Protein 6MUQ (pdb70)

Radius of gyration: 18.44 Å; Cα contacts (8 Å, |Δi|>4): 529; chains: 1; bounding box: 54×41×38 Å

Secondary structure (DSSP, 8-state):
--S-PPPP--SSSB--EETTTTEES--SSTT--EE-GGGGG----TGGGT--SS-EEE---TT--------SS-TT-EEES---TTT----HHHHHHHHTSSTT-HHHHHH--HHHHHT----B-SSSSS-STT-EE-HHHHHHHHHHHTT-HHHHHHHT--B--EEBTTTEE---B-S-GGGG-TT--BS---EEEETTTEEEE--EEETTEEEE--EEEE-STTHHHHHHHHHHH---S--PPPPHHHHHHHH-

Sequence (256 aa):
EVKGKAPLELASGSAVVDLQQTNKVIYANNADEVVPIASITKLTAVVLDAKLPLDEIISVDIHQTKEKGVFSRVRVNSEISRKDLLLALSSENRAAASLAHHYPGGYNAFINANAKAKSLGTKTRRYVEPTGLSIINNVSTARDLTKLLIATKQYPLIGQLSTTTEKATFREPNYTLPFRNTNHLVYNDKWNIQLTKTGFTNQAGHCCLARTVIIGGNNRPVALVVLDAFGKYTHFADANRLRSWETGKAAPIPGAAKSYRQQ

Foldseek 3Di:
DVPFFDDADALFQWKKAFLVVRHDPDTDQQADKFQAALLLQLLLLLVVQVDDQQDKFFQDQVVPPLPPDDAPRDGRKIDGLLVSLVCLLLHQSNQRRSLQPGVVHNVVSLVSVVVLVVLPDSAHGDGRRSSDRNGIDGNVSVQSSVSVCVVPQSQQVSNLPAKDGFIPVPTDGDIGGHPDCVSVPPVWAGRGKHWRADQVQGIWIWWTQAPNGIMIIIGTSNPDNCSHVVRVVQVRVVNPSYGDDDDPVSVVVNVD

Organism: Yersinia enterocolitica subsp. palearctica serotype O:3 (strain DSM 13030 / CIP 106945 / Y11) (NCBI:txid930944)

Solvent-accessible surface area: 12200 Å² total

B-factor: mean 38.43, std 17.34, range [16.22, 107.97]

Structure (mmCIF, N/CA/C/O backbone):
data_6MUQ
#
_entry.id   6MUQ
#
_cell.length_a   55.201
_cell.length_b   37.858
_cell.length_c   59.577
_cell.angle_alpha   90.00
_cell.angle_beta   115.75
_cell.angle_gamma   90.00
#
_symmetry.space_group_name_H-M   'P 1 21 1'
#
loop_
_entity.id
_entity.type
_entity.pdbx_description
1 polymer Murein-DD-endopeptidase
2 non-polymer 'ACETATE ION'
3 non-polymer 'SULFATE ION'
4 water water
#
loop_
_atom_site.group_PDB
_atom_site.id
_atom_site.type_symbol
_atom_site.label_atom_id
_atom_site.label_alt_id
_atom_site.label_comp_id
_atom_site.label_asym_id
_atom_site.label_entity_id
_atom_site.label_seq_id
_atom_site.pdbx_PDB_ins_code
_atom_site.Cartn_x
_atom_site.Cartn_y
_atom_site.Cartn_z
_atom_site.occupancy
_atom_site.B_iso_or_equiv
_atom_site.auth_seq_id
_atom_site.auth_comp_id
_atom_site.auth_asym_id
_atom_site.auth_atom_id
_atom_site.pdbx_PDB_model_num
ATOM 1 N N . GLU A 1 5 ? 6.250 41.368 21.155 1.00 97.29 44 GLU A N 1
ATOM 2 C CA . GLU A 1 5 ? 7.216 40.217 21.214 1.00 93.36 44 GLU A CA 1
ATOM 3 C C . GLU A 1 5 ? 6.858 39.270 22.371 1.00 93.10 44 GLU A C 1
ATOM 4 O O . GLU A 1 5 ? 7.656 38.346 22.636 1.00 90.34 44 GLU A O 1
ATOM 10 N N . VAL A 1 6 ? 5.709 39.491 23.025 1.00 95.03 45 VAL A N 1
ATOM 11 C CA . VAL A 1 6 ? 5.259 38.638 24.168 1.00 94.70 45 VAL A CA 1
ATOM 12 C C . VAL A 1 6 ? 4.769 37.285 23.628 1.00 94.44 45 VAL A C 1
ATOM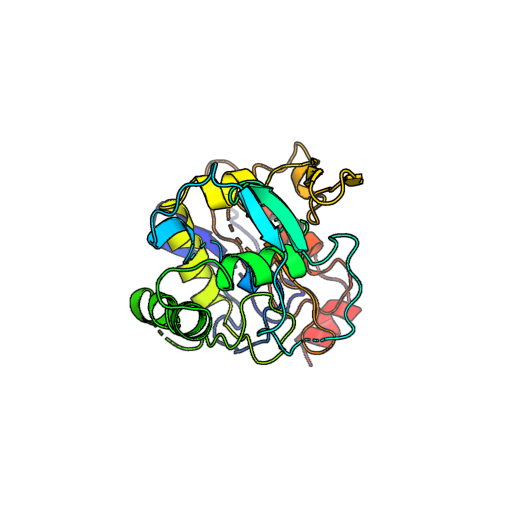 13 O O . VAL A 1 6 ? 4.837 36.295 24.384 1.00 92.95 45 VAL A O 1
ATOM 17 N N . LYS A 1 7 ? 4.300 37.253 22.372 1.00 95.79 46 LYS A N 1
ATOM 18 C CA . LYS A 1 7 ? 3.775 36.020 21.717 1.00 94.64 46 LYS A CA 1
ATOM 19 C C . LYS A 1 7 ? 4.618 34.807 22.130 1.00 92.35 46 LYS A C 1
ATOM 20 O O . LYS A 1 7 ? 4.047 33.868 22.726 1.00 93.48 46 LYS A O 1
ATOM 26 N N . GLY A 1 8 ? 5.920 34.839 21.824 1.00 89.16 47 GLY A N 1
ATOM 27 C CA . GLY A 1 8 ? 6.849 33.737 22.149 1.00 87.19 47 GLY A CA 1
ATOM 28 C C . GLY A 1 8 ? 7.141 32.871 20.932 1.00 85.39 47 GLY A C 1
ATOM 29 O O . GLY A 1 8 ? 6.520 33.101 19.877 1.00 87.22 47 GLY A O 1
ATOM 30 N N . LYS A 1 9 ? 8.059 31.913 21.074 1.00 83.95 48 LYS A N 1
ATOM 31 C CA . LYS A 1 9 ? 8.453 30.985 19.978 1.00 83.36 48 LYS A CA 1
ATOM 32 C C . LYS A 1 9 ? 7.487 29.794 19.922 1.00 83.60 48 LYS A C 1
ATOM 33 O O . LYS A 1 9 ? 7.204 29.205 20.985 1.00 83.01 48 LYS A O 1
ATOM 39 N N . ALA A 1 10 ? 7.015 29.455 18.717 1.00 83.78 49 ALA A N 1
ATOM 40 C CA . ALA A 1 10 ? 6.092 28.311 18.517 1.00 84.32 49 ALA A CA 1
ATOM 41 C C . ALA A 1 10 ? 6.872 27.012 18.695 1.00 81.38 49 ALA A C 1
ATOM 42 O O . ALA A 1 10 ? 8.100 27.025 18.653 1.00 78.40 49 ALA A O 1
ATOM 44 N N . PRO A 1 11 ? 6.207 25.856 18.926 1.00 80.54 50 PRO A N 1
ATOM 45 C CA . PRO A 1 11 ? 6.923 24.590 19.081 1.00 79.10 50 PRO A CA 1
ATOM 46 C C . PRO A 1 11 ? 7.888 24.331 17.910 1.00 76.32 50 PRO A C 1
ATOM 47 O O . PRO A 1 11 ? 7.508 24.526 16.766 1.00 75.20 50 PRO A O 1
ATOM 51 N N . LEU A 1 12 ? 9.121 23.940 18.230 1.00 74.05 51 LEU A N 1
ATOM 52 C CA . LEU A 1 12 ? 10.145 23.648 17.192 1.00 73.32 51 LEU A CA 1
ATOM 53 C C . LEU A 1 12 ? 10.189 22.140 16.932 1.00 73.44 51 LEU A C 1
ATOM 54 O O . LEU A 1 12 ? 10.227 21.379 17.915 1.00 73.60 51 LEU A O 1
ATOM 59 N N . GLU A 1 13 ? 10.173 21.736 15.660 1.00 75.20 52 GLU A N 1
ATOM 60 C CA . GLU A 1 13 ? 10.261 20.293 15.307 1.00 76.09 52 GLU A CA 1
ATOM 61 C C . GLU A 1 13 ? 11.208 20.120 14.117 1.00 72.53 52 GLU A C 1
ATOM 62 O O . GLU A 1 13 ? 10.930 20.672 13.037 1.00 73.03 52 GLU A O 1
ATOM 68 N N . LEU A 1 14 ? 12.298 19.387 14.344 1.00 69.81 53 LEU A N 1
ATOM 69 C CA . LEU A 1 14 ? 13.323 19.114 13.305 1.00 65.14 53 LEU A CA 1
ATOM 70 C C . LEU A 1 14 ? 13.010 17.768 12.642 1.00 64.47 53 LEU A C 1
ATOM 71 O O . LEU A 1 14 ? 12.185 17.003 13.191 1.00 66.75 53 LEU A O 1
ATOM 76 N N . ALA A 1 15 ? 13.626 17.520 11.487 1.00 58.95 54 ALA A N 1
ATOM 77 C CA . ALA A 1 15 ? 13.398 16.285 10.706 1.00 58.21 54 ALA A CA 1
ATOM 78 C C . ALA A 1 15 ? 14.443 15.227 11.075 1.00 54.26 54 ALA A C 1
ATOM 79 O O . ALA A 1 15 ? 14.193 14.040 10.805 1.00 55.43 54 ALA A O 1
ATOM 81 N N . SER A 1 16 ? 15.566 15.652 11.666 1.00 49.17 55 SER A N 1
ATOM 82 C CA . SER A 1 16 ? 16.668 14.729 12.051 1.00 46.21 55 SER A CA 1
ATOM 83 C C . SER A 1 16 ? 16.230 13.799 13.189 1.00 45.72 55 SER A C 1
ATOM 84 O O . SER A 1 16 ? 15.376 14.204 13.995 1.00 45.92 55 SER A O 1
ATOM 87 N N . GLY A 1 17 ? 16.790 12.585 13.226 1.00 45.60 56 GLY A N 1
ATOM 88 C CA . GLY A 1 17 ? 16.467 11.592 14.271 1.00 46.27 56 GLY A CA 1
ATOM 89 C C . GLY A 1 17 ? 16.810 12.095 15.668 1.00 44.55 56 GLY A C 1
ATOM 90 O O . GLY A 1 17 ? 15.990 11.901 16.573 1.00 44.65 56 GLY A O 1
ATOM 91 N N . SER A 1 18 ? 17.998 12.695 15.834 1.00 42.14 57 SER A N 1
ATOM 92 C CA . SER A 1 18 ? 18.463 13.257 17.135 1.00 40.77 57 SER A CA 1
ATOM 93 C C . SER A 1 18 ? 18.950 14.695 16.919 1.00 38.75 57 SER A C 1
ATOM 94 O O . SER A 1 18 ? 19.570 14.955 15.842 1.00 37.70 57 SER A O 1
ATOM 97 N N . ALA A 1 19 ? 18.783 15.556 17.926 1.00 37.39 58 ALA A N 1
ATOM 98 C CA . ALA A 1 19 ? 19.274 16.949 17.823 1.00 36.24 58 ALA A CA 1
ATOM 99 C C . ALA A 1 19 ? 19.420 17.579 19.206 1.00 35.81 58 ALA A C 1
ATOM 100 O O . ALA A 1 19 ? 18.716 17.214 20.151 1.00 36.68 58 ALA A O 1
ATOM 110 N N . VAL A 1 21 ? 20.580 21.688 20.807 1.00 36.11 60 VAL A N 1
ATOM 111 C CA . VAL A 1 21 ? 21.048 23.049 20.639 1.00 37.20 60 VAL A CA 1
ATOM 112 C C . VAL A 1 21 ? 21.280 23.625 22.043 1.00 38.49 60 VAL A C 1
ATOM 113 O O . VAL A 1 21 ? 20.364 23.524 22.888 1.00 39.71 60 VAL A O 1
ATOM 117 N N . VAL A 1 22 ? 22.457 24.213 22.265 1.00 39.06 61 VAL A N 1
ATOM 118 C CA . VAL A 1 22 ? 22.859 24.738 23.602 1.00 41.23 61 VAL A CA 1
ATOM 119 C C . VAL A 1 22 ? 23.404 26.168 23.499 1.00 42.60 61 VAL A C 1
ATOM 120 O O . VAL A 1 22 ? 24.122 26.476 22.521 1.00 41.54 61 VAL A O 1
ATOM 124 N N . ASP A 1 23 ? 23.061 26.998 24.490 1.00 45.90 62 ASP A N 1
ATOM 125 C CA . ASP A 1 23 ? 23.565 28.393 24.611 1.00 48.66 62 ASP A CA 1
ATOM 126 C C . ASP A 1 23 ? 24.976 28.280 25.200 1.00 50.09 62 ASP A C 1
ATOM 127 O O . ASP A 1 23 ? 25.089 27.787 26.337 1.00 52.78 62 ASP A O 1
ATOM 132 N N . LEU A 1 24 ? 25.998 28.730 24.473 1.00 49.77 63 LEU A N 1
ATOM 133 C CA . LEU A 1 24 ? 27.416 28.586 24.915 1.00 51.91 63 LEU A CA 1
ATOM 134 C C . LEU A 1 24 ? 27.831 29.614 25.989 1.00 55.33 63 LEU A C 1
ATOM 135 O O . LEU A 1 24 ? 28.989 29.532 26.452 1.00 56.02 63 LEU A O 1
ATOM 140 N N A GLN A 1 25 ? 26.928 30.526 26.364 0.50 56.96 64 GLN A N 1
ATOM 141 N N B GLN A 1 25 ? 26.944 30.542 26.367 0.50 56.79 64 GLN A N 1
ATOM 142 C CA A GLN A 1 25 ? 27.233 31.582 27.372 0.50 60.69 64 GLN A CA 1
ATOM 143 C CA B GLN A 1 25 ? 27.292 31.556 27.406 0.50 60.38 64 GLN A CA 1
ATOM 144 C C A GLN A 1 25 ? 26.591 31.218 28.717 0.50 63.10 64 GLN A C 1
ATOM 145 C C B GLN A 1 25 ? 26.617 31.197 28.735 0.50 62.90 64 GLN A C 1
ATOM 146 O O A GLN A 1 25 ? 26.829 31.949 29.699 0.50 66.60 64 GLN A O 1
ATOM 147 O O B GLN A 1 25 ? 26.857 31.915 29.725 0.50 66.40 64 GLN A O 1
ATOM 158 N N . THR A 1 26 ? 25.808 30.133 28.749 1.00 62.51 65 THR A N 1
ATOM 159 C CA . THR A 1 26 ? 25.129 29.667 29.991 1.00 64.27 65 THR A CA 1
ATOM 160 C C . THR A 1 26 ? 25.107 28.131 30.017 1.00 63.42 65 THR A C 1
ATOM 161 O O . THR A 1 26 ? 24.826 27.571 31.092 1.00 65.94 65 THR A O 1
ATOM 165 N N . ASN A 1 27 ? 25.424 27.486 28.885 1.00 60.79 66 ASN A N 1
ATOM 166 C CA . ASN A 1 27 ? 25.388 26.002 28.764 1.00 59.56 66 ASN A CA 1
ATOM 167 C C . ASN A 1 27 ? 23.955 25.521 29.031 1.00 58.54 66 ASN A C 1
ATOM 168 O O . ASN A 1 27 ? 23.790 24.386 29.526 1.00 59.16 66 ASN A O 1
ATOM 173 N N . LYS A 1 28 ? 22.962 26.348 28.684 1.00 56.13 67 LYS A N 1
ATOM 174 C CA . LYS A 1 28 ? 21.543 25.960 28.879 1.00 55.44 67 LYS A CA 1
ATOM 175 C C . LYS A 1 28 ? 21.021 25.397 27.543 1.00 52.16 67 LYS A C 1
ATOM 176 O O . LYS A 1 28 ? 21.387 25.940 26.466 1.00 49.31 67 LYS A O 1
ATOM 182 N N . VAL A 1 29 ? 20.249 24.309 27.616 1.00 50.70 68 VAL A N 1
ATOM 183 C CA . VAL A 1 29 ? 19.671 23.614 26.428 1.00 49.25 68 VAL A CA 1
ATOM 184 C C . VAL A 1 29 ? 18.549 24.473 25.830 1.00 49.73 68 VAL A C 1
ATOM 185 O O . VAL A 1 29 ? 17.615 24.811 26.570 1.00 51.43 68 VAL A O 1
ATOM 189 N N . ILE A 1 30 ? 18.656 24.799 24.536 1.00 48.98 69 ILE A N 1
ATOM 190 C CA . ILE A 1 30 ? 17.653 25.606 23.774 1.00 49.46 69 ILE A CA 1
ATOM 191 C C . ILE A 1 30 ? 16.651 24.640 23.131 1.00 48.89 69 ILE A C 1
ATOM 192 O O . ILE A 1 30 ? 15.463 24.975 23.065 1.00 49.96 69 ILE A O 1
ATOM 197 N N . TYR A 1 31 ? 17.139 23.492 22.657 1.00 47.09 70 TYR A N 1
ATOM 198 C CA . TYR A 1 31 ? 16.281 22.451 22.037 1.00 47.21 70 TYR A CA 1
ATOM 199 C C . TYR A 1 31 ? 16.969 21.094 22.179 1.00 46.66 70 TYR A C 1
ATOM 200 O O . TYR A 1 31 ? 18.207 21.031 22.049 1.00 44.21 70 TYR A O 1
ATOM 209 N N . ALA A 1 32 ? 16.181 20.052 22.450 1.00 42.22 71 ALA A N 1
ATOM 210 C CA . ALA A 1 32 ? 16.725 18.682 22.576 1.00 41.78 71 ALA A CA 1
ATOM 211 C C . ALA A 1 32 ? 15.664 17.670 22.140 1.00 43.86 71 ALA A C 1
ATOM 212 O O . ALA A 1 32 ? 14.490 17.782 22.581 1.00 46.43 71 ALA A O 1
ATOM 214 N N . ASN A 1 33 ? 16.058 16.754 21.255 1.00 42.62 72 ASN A N 1
ATOM 215 C CA . ASN A 1 33 ? 15.168 15.675 20.772 1.00 44.25 72 ASN A CA 1
ATOM 216 C C . ASN A 1 33 ? 15.990 14.399 20.639 1.00 42.96 72 ASN A C 1
ATOM 217 O O . ASN A 1 33 ? 16.957 14.402 19.833 1.00 38.87 72 ASN A O 1
ATOM 222 N N . ASN A 1 34 ? 15.647 13.381 21.432 1.00 43.42 73 ASN A N 1
ATOM 223 C CA . ASN A 1 34 ? 16.305 12.053 21.387 1.00 43.84 73 ASN A CA 1
ATOM 224 C C . ASN A 1 34 ? 17.834 12.257 21.382 1.00 39.98 73 ASN A C 1
ATOM 225 O O . ASN A 1 34 ? 18.539 11.590 20.594 1.00 38.17 73 ASN A O 1
ATOM 230 N N . ALA A 1 35 ? 18.318 13.120 22.277 1.00 39.00 74 ALA A N 1
ATOM 231 C CA . ALA A 1 35 ? 19.747 13.511 22.380 1.00 37.09 74 ALA A CA 1
ATOM 232 C C . ALA A 1 35 ? 20.629 12.426 23.020 1.00 35.72 74 ALA A C 1
ATOM 233 O O . ALA A 1 35 ? 21.859 12.644 23.043 1.00 33.66 74 ALA A O 1
ATOM 235 N N . ASP A 1 36 ? 20.053 11.309 23.490 1.00 37.92 75 ASP A N 1
ATOM 236 C CA . ASP A 1 36 ? 20.863 10.247 24.152 1.00 38.18 75 ASP A CA 1
ATOM 237 C C . ASP A 1 36 ? 20.911 8.971 23.303 1.00 38.50 75 ASP A C 1
ATOM 238 O O . ASP A 1 36 ? 21.479 7.969 23.793 1.00 38.75 75 ASP A O 1
ATOM 243 N N . GLU A 1 37 ? 20.390 9.017 22.074 1.00 38.62 76 GLU A N 1
ATOM 244 C CA . GLU A 1 37 ? 20.449 7.824 21.186 1.00 40.97 76 GLU A CA 1
ATOM 245 C C . GLU A 1 37 ? 21.869 7.686 20.613 1.00 38.19 76 GLU A C 1
ATOM 246 O O . GLU A 1 37 ? 22.356 8.656 20.008 1.00 36.31 76 GLU A O 1
ATOM 252 N N . VAL A 1 38 ? 22.505 6.533 20.833 1.00 37.82 77 VAL A N 1
ATOM 253 C CA . VAL A 1 38 ? 23.861 6.265 20.270 1.00 37.46 77 VAL A CA 1
ATOM 254 C C . VAL A 1 38 ? 23.693 6.071 18.757 1.00 37.37 77 VAL A C 1
ATOM 255 O O . VAL A 1 38 ? 22.786 5.317 18.351 1.00 40.66 77 VAL A O 1
ATOM 259 N N . VAL A 1 39 ? 24.532 6.730 17.962 1.00 35.49 78 VAL A N 1
ATOM 260 C CA . VAL A 1 39 ? 24.466 6.690 16.473 1.00 34.62 78 VAL A CA 1
ATOM 261 C C . VAL A 1 39 ? 25.883 6.784 15.918 1.00 32.31 78 VAL A C 1
ATOM 262 O O . VAL A 1 39 ? 26.762 7.348 16.566 1.00 30.32 78 VAL A O 1
ATOM 266 N N . PRO A 1 40 ? 26.158 6.194 14.735 1.00 31.70 79 PRO A N 1
ATOM 267 C CA . PRO A 1 40 ? 27.455 6.352 14.080 1.00 29.89 79 PRO A CA 1
ATOM 268 C C . PRO A 1 40 ? 27.578 7.832 13.697 1.00 30.23 79 PRO A C 1
ATOM 269 O O . PRO A 1 40 ? 26.583 8.385 13.240 1.00 30.62 79 PRO A O 1
ATOM 273 N N . ILE A 1 41 ? 28.744 8.450 13.932 1.00 27.06 80 ILE A N 1
ATOM 274 C CA . ILE A 1 41 ? 28.947 9.907 13.660 1.00 27.30 80 ILE A CA 1
ATOM 275 C C . ILE A 1 41 ? 29.889 10.154 12.477 1.00 25.67 80 ILE A C 1
ATOM 276 O O . ILE A 1 41 ? 30.115 11.335 12.160 1.00 24.85 80 ILE A O 1
ATOM 281 N N . ALA A 1 42 ? 30.471 9.106 11.889 1.00 24.56 81 ALA A N 1
ATOM 282 C CA . ALA A 1 42 ? 31.350 9.252 10.706 1.00 25.15 81 ALA A CA 1
ATOM 283 C C . ALA A 1 42 ? 32.386 10.380 10.864 1.00 24.59 81 ALA A C 1
ATOM 284 O O . ALA A 1 42 ? 33.074 10.398 11.907 1.00 23.08 81 ALA A O 1
ATOM 286 N N . SER A 1 43 ? 32.528 11.263 9.858 1.00 23.63 82 SER A N 1
ATOM 287 C CA . SER A 1 43 ? 33.589 12.305 9.863 1.00 23.40 82 SER A CA 1
ATOM 288 C C . SER A 1 43 ? 33.513 13.280 11.043 1.00 20.78 82 SER A C 1
ATOM 289 O O . SER A 1 43 ? 34.479 13.989 11.226 1.00 20.39 82 SER A O 1
ATOM 292 N N . ILE A 1 44 ? 32.426 13.312 11.812 1.00 20.39 83 ILE A N 1
ATOM 293 C CA . ILE A 1 44 ? 32.429 14.218 12.993 1.00 20.39 83 ILE A CA 1
ATOM 294 C C . ILE A 1 44 ? 33.527 13.713 13.949 1.00 19.94 83 ILE A C 1
ATOM 295 O O . ILE A 1 44 ? 34.034 14.494 14.743 1.00 19.96 83 ILE A O 1
ATOM 300 N N . THR A 1 45 ? 33.981 12.475 13.742 1.00 20.76 84 THR A N 1
ATOM 301 C CA . THR A 1 45 ? 35.128 11.899 14.491 1.00 19.26 84 THR A CA 1
ATOM 302 C C . THR A 1 45 ? 36.357 12.810 14.361 1.00 18.03 84 THR A C 1
ATOM 303 O O . THR A 1 45 ? 37.147 12.907 15.322 1.00 17.61 84 THR A O 1
ATOM 307 N N . LYS A 1 46 ? 36.482 13.507 13.225 1.00 17.87 85 LYS A N 1
ATOM 308 C CA . LYS A 1 46 ? 37.706 14.299 12.949 1.00 17.29 85 LYS A CA 1
ATOM 309 C C . LYS A 1 46 ? 37.845 15.478 13.922 1.00 16.97 85 LYS A C 1
ATOM 310 O O . LYS A 1 46 ? 38.965 16.009 14.020 1.00 18.61 85 LYS A O 1
ATOM 316 N N . LEU A 1 47 ? 36.770 15.898 14.597 1.00 17.16 86 LEU A N 1
ATOM 317 C CA . LEU A 1 47 ? 36.920 16.969 15.615 1.00 17.14 86 LEU A CA 1
ATOM 318 C C . LEU A 1 47 ? 37.769 16.434 16.777 1.00 17.08 86 LEU A C 1
ATOM 319 O O . LEU A 1 47 ? 38.596 17.163 17.318 1.00 17.15 86 LEU A O 1
ATOM 332 N N . THR A 1 49 ? 39.907 13.864 16.583 1.00 17.08 88 THR A N 1
ATOM 333 C CA . THR A 1 49 ? 41.240 13.650 16.055 1.00 16.40 88 THR A CA 1
ATOM 334 C C . THR A 1 49 ? 42.054 14.953 16.174 1.00 17.04 88 THR A C 1
ATOM 335 O O . THR A 1 49 ? 43.208 14.892 16.661 1.00 16.32 88 THR A O 1
ATOM 339 N N . ALA A 1 50 ? 41.483 16.094 15.754 1.00 16.84 89 ALA A N 1
ATOM 340 C CA . ALA A 1 50 ? 42.177 17.403 15.849 1.00 16.43 89 ALA A CA 1
ATOM 341 C C . ALA A 1 50 ? 42.493 17.765 17.297 1.00 17.21 89 ALA A C 1
ATOM 342 O O . ALA A 1 50 ? 43.571 18.253 17.591 1.00 17.71 89 ALA A O 1
ATOM 360 N N . VAL A 1 52 ? 43.023 15.788 19.868 1.00 17.23 91 VAL A N 1
ATOM 361 C CA . VAL A 1 52 ? 44.083 14.932 20.392 1.00 17.85 91 VAL A CA 1
ATOM 362 C C . VAL A 1 52 ? 45.454 15.420 19.867 1.00 17.55 91 VAL A C 1
ATOM 363 O O . VAL A 1 52 ? 46.400 15.535 20.667 1.00 17.42 91 VAL A O 1
ATOM 367 N N . VAL A 1 53 ? 45.508 15.762 18.585 1.00 18.21 92 VAL A N 1
ATOM 368 C CA . VAL A 1 53 ? 46.751 16.306 17.974 1.00 19.24 92 VAL A CA 1
ATOM 369 C C . VAL A 1 53 ? 47.144 17.601 18.699 1.00 20.04 92 VAL A C 1
ATOM 370 O O . VAL A 1 53 ? 48.320 17.747 19.048 1.00 22.12 92 VAL A O 1
ATOM 374 N N . LEU A 1 54 ? 46.201 18.531 18.873 1.00 20.50 93 LEU A N 1
ATOM 375 C CA . LEU A 1 54 ? 46.531 19.830 19.518 1.00 21.28 93 LEU A CA 1
ATOM 376 C C . LEU A 1 54 ? 46.917 19.648 20.993 1.00 21.92 93 LEU A C 1
ATOM 377 O O . LEU A 1 54 ? 47.746 20.436 21.463 1.00 21.56 93 LEU A O 1
ATOM 382 N N . ASP A 1 55 ? 46.306 18.706 21.723 1.00 22.63 94 ASP A N 1
ATOM 383 C CA . ASP A 1 55 ? 46.685 18.441 23.141 1.00 23.12 94 ASP A CA 1
ATOM 384 C C . ASP A 1 55 ? 48.145 18.004 23.261 1.00 24.31 94 ASP A C 1
ATOM 385 O O . ASP A 1 55 ? 48.763 18.288 24.316 1.00 24.76 94 ASP A O 1
ATOM 390 N N . ALA A 1 56 ? 48.673 17.323 22.244 1.00 24.71 95 ALA A N 1
ATOM 391 C CA . ALA A 1 56 ? 50.067 16.828 22.262 1.00 26.32 95 ALA A CA 1
ATOM 392 C C . ALA A 1 56 ? 51.064 17.979 22.039 1.00 28.50 95 ALA A C 1
ATOM 393 O O . ALA A 1 56 ? 52.260 17.729 22.171 1.00 27.92 95 ALA A O 1
ATOM 395 N N . LYS A 1 57 ? 50.588 19.170 21.665 1.00 29.26 96 LYS A N 1
ATOM 396 C CA . LYS A 1 57 ? 51.453 20.365 21.431 1.00 32.85 96 LYS A CA 1
ATOM 397 C C . LYS A 1 57 ? 52.548 20.016 20.408 1.00 32.68 96 LYS A C 1
ATOM 398 O O . LYS A 1 57 ? 53.701 20.351 20.628 1.00 34.92 96 LYS A O 1
ATOM 404 N N . LEU A 1 58 ? 52.175 19.331 19.336 1.00 32.36 97 LEU A N 1
ATOM 405 C CA . LEU A 1 58 ? 53.140 18.959 18.269 1.00 33.83 97 LEU A CA 1
ATOM 406 C C . LEU A 1 58 ? 53.335 20.173 17.371 1.00 33.69 97 LEU A C 1
ATOM 407 O O . LEU A 1 58 ? 52.402 20.944 17.174 1.00 34.82 97 LEU A O 1
ATOM 412 N N . PRO A 1 59 ? 54.534 20.389 16.791 1.00 33.96 98 PRO A N 1
ATOM 413 C CA . PRO A 1 59 ? 54.749 21.542 15.922 1.00 34.10 98 PRO A CA 1
ATOM 414 C C . PRO A 1 59 ? 53.813 21.493 14.703 1.00 32.80 98 PRO A C 1
ATOM 415 O O . PRO A 1 59 ? 53.797 20.503 13.989 1.00 32.09 98 PRO A O 1
ATOM 419 N N . LEU A 1 60 ? 53.045 22.560 14.502 1.00 32.63 99 LEU A N 1
ATOM 420 C CA . LEU A 1 60 ? 52.106 22.670 13.356 1.00 33.62 99 LEU A CA 1
ATOM 421 C C . LEU A 1 60 ? 52.870 22.872 12.040 1.00 34.58 99 LEU A C 1
ATOM 422 O O . LEU A 1 60 ? 52.342 22.455 10.997 1.00 33.82 99 LEU A O 1
ATOM 427 N N . ASP A 1 61 ? 54.067 23.460 12.087 1.00 36.16 100 ASP A N 1
ATOM 428 C CA . ASP A 1 61 ? 54.830 23.753 10.840 1.00 40.55 100 ASP A CA 1
ATOM 429 C C . ASP A 1 61 ? 55.599 22.512 10.354 1.00 38.88 100 ASP A C 1
ATOM 430 O O . ASP A 1 61 ? 56.047 22.511 9.187 1.00 38.32 100 ASP A O 1
ATOM 435 N N . GLU A 1 62 ? 55.715 21.484 11.195 1.00 35.58 101 GLU A N 1
ATOM 436 C CA . GLU A 1 62 ? 56.481 20.264 10.838 1.00 36.65 101 GLU A CA 1
ATOM 437 C C . GLU A 1 62 ? 55.892 19.571 9.597 1.00 35.68 101 GLU A C 1
ATOM 438 O O . GLU A 1 62 ? 54.687 19.349 9.574 1.00 33.49 101 GLU A O 1
ATOM 444 N N . ILE A 1 63 ? 56.749 19.235 8.624 1.00 34.74 102 ILE A N 1
ATOM 445 C CA . ILE A 1 63 ? 56.349 18.512 7.381 1.00 35.07 102 ILE A CA 1
ATOM 446 C C . ILE A 1 63 ? 56.258 17.018 7.712 1.00 34.26 102 ILE A C 1
ATOM 447 O O . ILE A 1 63 ? 57.280 16.443 8.134 1.00 34.75 102 ILE A O 1
ATOM 452 N N . ILE A 1 64 ? 55.063 16.433 7.583 1.00 31.46 103 ILE A N 1
ATOM 453 C CA . ILE A 1 64 ? 54.891 14.991 7.916 1.00 29.67 103 ILE A CA 1
ATOM 454 C C . ILE A 1 64 ? 54.371 14.234 6.688 1.00 28.21 103 ILE A C 1
ATOM 455 O O . ILE A 1 64 ? 53.724 14.859 5.815 1.00 27.16 103 ILE A O 1
ATOM 460 N N . SER A 1 65 ? 54.610 12.925 6.667 1.00 28.71 104 SER A N 1
ATOM 461 C CA . SER A 1 65 ? 54.248 12.052 5.523 1.00 29.87 104 SER A CA 1
ATOM 462 C C . SER A 1 65 ? 52.819 11.500 5.612 1.00 28.98 104 SER A C 1
ATOM 463 O O . SER A 1 65 ? 52.263 11.361 6.741 1.00 28.09 104 SER A O 1
ATOM 466 N N . VAL A 1 66 ? 52.233 11.228 4.444 1.00 28.00 105 VAL A N 1
ATOM 467 C CA . VAL A 1 66 ? 50.901 10.560 4.385 1.00 26.84 105 VAL A CA 1
ATOM 468 C C . VAL A 1 66 ? 51.162 9.085 4.696 1.00 27.47 105 VAL A C 1
ATOM 469 O O . VAL A 1 66 ? 51.827 8.422 3.896 1.00 27.65 105 VAL A O 1
ATOM 473 N N . ASP A 1 67 ? 50.685 8.622 5.851 1.00 25.86 106 ASP A N 1
ATOM 474 C CA . ASP A 1 67 ? 50.866 7.230 6.332 1.00 27.77 106 ASP A CA 1
ATOM 475 C C . ASP A 1 67 ? 49.496 6.790 6.853 1.00 26.51 106 ASP A C 1
ATOM 476 O O . ASP A 1 67 ? 48.973 7.480 7.740 1.00 25.82 106 ASP A O 1
ATOM 481 N N . ILE A 1 68 ? 48.961 5.680 6.351 1.00 25.52 107 ILE A N 1
ATOM 482 C CA . ILE A 1 68 ? 47.577 5.234 6.684 1.00 26.32 107 ILE A CA 1
ATOM 483 C C . ILE A 1 68 ? 47.554 3.729 6.955 1.00 26.56 107 ILE A C 1
ATOM 484 O O . ILE A 1 68 ? 46.462 3.205 7.222 1.00 25.20 107 ILE A O 1
ATOM 489 N N . HIS A 1 69 ? 48.725 3.090 6.951 1.00 27.55 108 HIS A N 1
ATOM 490 C CA . HIS A 1 69 ? 48.794 1.604 7.005 1.00 29.04 108 HIS A CA 1
ATOM 491 C C . HIS A 1 69 ? 48.176 0.994 8.275 1.00 28.23 108 HIS A C 1
ATOM 492 O O . HIS A 1 69 ? 47.783 -0.170 8.172 1.00 28.37 108 HIS A O 1
ATOM 499 N N . GLN A 1 70 ? 48.100 1.717 9.402 1.00 26.54 109 GLN A N 1
ATOM 500 C CA . GLN A 1 70 ? 47.528 1.120 10.649 1.00 27.02 109 GLN A CA 1
ATOM 501 C C . GLN A 1 70 ? 46.001 1.296 10.693 1.00 26.74 109 GLN A C 1
ATOM 502 O O . GLN A 1 70 ? 45.367 0.699 11.584 1.00 27.32 109 GLN A O 1
ATOM 508 N N . THR A 1 71 ? 45.437 2.077 9.769 1.00 26.29 110 THR A N 1
ATOM 509 C CA . THR A 1 71 ? 43.970 2.302 9.697 1.00 27.15 110 THR A CA 1
ATOM 510 C C . THR A 1 71 ? 43.406 1.307 8.677 1.00 28.07 110 THR A C 1
ATOM 511 O O . THR A 1 71 ? 43.417 1.625 7.469 1.00 27.68 110 THR A O 1
ATOM 515 N N . LYS A 1 72 ? 42.939 0.155 9.160 1.00 29.36 111 LYS A N 1
ATOM 516 C CA . LYS A 1 72 ? 42.431 -0.950 8.291 1.00 32.91 111 LYS A CA 1
ATOM 517 C C . LYS A 1 72 ? 41.271 -0.465 7.406 1.00 30.94 111 LYS A C 1
ATOM 518 O O . LYS A 1 72 ? 41.201 -0.896 6.257 1.00 30.36 111 LYS A O 1
ATOM 524 N N . GLU A 1 73 ? 40.418 0.416 7.931 1.00 29.94 112 GLU A N 1
ATOM 525 C CA . GLU A 1 73 ? 39.251 0.971 7.199 1.00 30.41 112 GLU A CA 1
ATOM 526 C C . GLU A 1 73 ? 39.680 1.767 5.960 1.00 31.23 112 GLU A C 1
ATOM 527 O O . GLU A 1 73 ? 38.869 1.985 5.064 1.00 32.37 112 GLU A O 1
ATOM 541 N N . LYS A 1 75 ? 41.929 0.766 3.800 1.00 34.34 114 LYS A N 1
ATOM 542 C CA . LYS A 1 75 ? 42.368 -0.130 2.739 1.00 37.59 114 LYS A CA 1
ATOM 543 C C . LYS A 1 75 ? 41.389 -0.106 1.553 1.00 36.89 114 LYS A C 1
ATOM 544 O O . LYS A 1 75 ? 40.204 -0.422 1.751 1.00 37.45 114 LYS A O 1
ATOM 550 N N . GLY A 1 76 ? 41.873 0.280 0.368 1.00 38.02 115 GLY A N 1
ATOM 551 C CA . GLY A 1 76 ? 41.054 0.286 -0.865 1.00 38.67 115 GLY A CA 1
ATOM 552 C C . GLY A 1 76 ? 40.205 1.540 -1.048 1.00 37.30 115 GLY A C 1
ATOM 553 O O . GLY A 1 76 ? 39.521 1.631 -2.090 1.00 37.60 115 GLY A O 1
ATOM 554 N N . VAL A 1 77 ? 40.245 2.475 -0.096 1.00 35.12 116 VAL A N 1
ATOM 555 C CA . VAL A 1 77 ? 39.434 3.730 -0.170 1.00 34.78 116 VAL A CA 1
ATOM 556 C C . VAL A 1 77 ? 40.188 4.738 -1.045 1.00 34.40 116 VAL A C 1
ATOM 557 O O . VAL A 1 77 ? 41.396 4.946 -0.812 1.00 36.38 116 VAL A O 1
ATOM 561 N N . PHE A 1 78 ? 39.504 5.315 -2.033 1.00 33.53 117 PHE A N 1
ATOM 562 C CA . PHE A 1 78 ? 40.133 6.300 -2.950 1.00 33.25 117 PHE A CA 1
ATOM 563 C C . PHE A 1 78 ? 40.414 7.623 -2.227 1.00 32.34 117 PHE A C 1
ATOM 564 O O . PHE A 1 78 ? 39.622 8.054 -1.370 1.00 32.12 117 PHE A O 1
ATOM 572 N N . SER A 1 79 ? 41.517 8.255 -2.616 1.00 32.26 118 SER A N 1
ATOM 573 C CA . SER A 1 79 ? 41.931 9.587 -2.108 1.00 30.96 118 SER A CA 1
ATOM 574 C C . SER A 1 79 ? 42.881 10.218 -3.124 1.00 32.31 118 SER A C 1
ATOM 575 O O . SER A 1 79 ? 43.655 9.472 -3.754 1.00 34.29 118 SER A O 1
ATOM 578 N N . ARG A 1 80 ? 42.745 11.523 -3.342 1.00 32.88 119 ARG A N 1
ATOM 579 C CA . ARG A 1 80 ? 43.658 12.296 -4.221 1.00 34.68 119 ARG A CA 1
ATOM 580 C C . ARG A 1 80 ? 44.971 12.546 -3.464 1.00 33.59 119 ARG A C 1
ATOM 581 O O . ARG A 1 80 ? 45.948 12.967 -4.107 1.00 35.42 119 ARG A O 1
ATOM 589 N N . VAL A 1 81 ? 44.983 12.302 -2.147 1.00 31.47 120 VAL A N 1
ATOM 590 C CA . VAL A 1 81 ? 46.197 12.519 -1.294 1.00 30.82 120 VAL A CA 1
ATOM 591 C C . VAL A 1 81 ? 47.056 11.261 -1.407 1.00 31.12 120 VAL A C 1
ATOM 592 O O . VAL A 1 81 ? 46.627 10.209 -0.918 1.00 31.41 120 VAL A O 1
ATOM 596 N N . ARG A 1 82 ? 48.222 11.385 -2.046 1.00 31.77 121 ARG A N 1
ATOM 597 C CA . ARG A 1 82 ? 49.111 10.227 -2.332 1.00 32.58 121 ARG A CA 1
ATOM 598 C C . ARG A 1 82 ? 49.888 9.770 -1.096 1.00 31.15 121 ARG A C 1
ATOM 599 O O . ARG A 1 82 ? 50.437 10.621 -0.359 1.00 29.47 121 ARG A O 1
ATOM 607 N N . VAL A 1 83 ? 49.949 8.450 -0.911 1.00 32.37 122 VAL A N 1
ATOM 608 C CA . VAL A 1 83 ? 50.687 7.847 0.237 1.00 32.64 122 VAL A CA 1
ATOM 609 C C . VAL A 1 83 ? 52.173 8.196 0.109 1.00 34.26 122 VAL A C 1
ATOM 610 O O . VAL A 1 83 ? 52.685 8.255 -1.044 1.00 33.79 122 VAL A O 1
ATOM 614 N N . ASN A 1 84 ? 52.812 8.498 1.246 1.00 35.02 123 ASN A N 1
ATOM 615 C CA . ASN A 1 84 ? 54.259 8.837 1.321 1.00 37.87 123 ASN A CA 1
ATOM 616 C C . ASN A 1 84 ? 54.510 10.293 0.893 1.00 37.70 123 ASN A C 1
ATOM 617 O O . ASN A 1 84 ? 55.658 10.739 1.080 1.00 39.68 123 ASN A O 1
ATOM 622 N N . SER A 1 85 ? 53.519 10.994 0.312 1.00 35.26 124 SER A N 1
ATOM 623 C CA . SER A 1 85 ? 53.732 12.428 -0.029 1.00 35.25 124 SER A CA 1
ATOM 624 C C . SER A 1 85 ? 53.719 13.213 1.293 1.00 34.23 124 SER A C 1
ATOM 625 O O . SER A 1 85 ? 53.287 12.631 2.322 1.00 31.61 124 SER A O 1
ATOM 628 N N . GLU A 1 86 ? 54.139 14.476 1.284 1.00 33.67 125 GLU A N 1
ATOM 629 C CA . GLU A 1 86 ? 54.298 15.198 2.576 1.00 33.86 125 GLU A CA 1
ATOM 630 C C . GLU A 1 86 ? 53.751 16.623 2.531 1.00 32.45 125 GLU A C 1
ATOM 631 O O . GLU A 1 86 ? 53.853 17.269 1.472 1.00 32.07 125 GLU A O 1
ATOM 637 N N . ILE A 1 87 ? 53.265 17.096 3.685 1.00 31.34 126 ILE A N 1
ATOM 638 C CA . ILE A 1 87 ? 52.695 18.467 3.836 1.00 31.66 126 ILE A CA 1
ATOM 639 C C . ILE A 1 87 ? 52.741 18.810 5.332 1.00 30.94 126 ILE A C 1
ATOM 640 O O . ILE A 1 87 ? 52.949 17.874 6.151 1.00 29.45 126 ILE A O 1
ATOM 645 N N . SER A 1 88 ? 52.555 20.083 5.691 1.00 30.30 127 SER A N 1
ATOM 646 C CA . SER A 1 88 ? 52.689 20.441 7.126 1.00 29.37 127 SER A CA 1
ATOM 647 C C . SER A 1 88 ? 51.593 19.763 7.951 1.00 27.16 127 SER A C 1
ATOM 648 O O . SER A 1 88 ? 50.545 19.410 7.388 1.00 27.01 127 SER A O 1
ATOM 651 N N . ARG A 1 89 ? 51.864 19.572 9.239 1.00 27.23 128 ARG A N 1
ATOM 652 C CA . ARG A 1 89 ? 50.843 19.026 10.168 1.00 24.50 128 ARG A CA 1
ATOM 653 C C . ARG A 1 89 ? 49.640 19.971 10.136 1.00 25.39 128 ARG A C 1
ATOM 654 O O . ARG A 1 89 ? 48.491 19.478 10.162 1.00 25.53 128 ARG A O 1
ATOM 662 N N . LYS A 1 90 ? 49.887 21.281 10.069 1.00 27.23 129 LYS A N 1
ATOM 663 C CA . LYS A 1 90 ? 48.764 22.249 10.045 1.00 28.46 129 LYS A CA 1
ATOM 664 C C . LYS A 1 90 ? 47.920 22.022 8.784 1.00 28.17 129 LYS A C 1
ATOM 665 O O . LYS A 1 90 ? 46.691 22.109 8.901 1.00 27.02 129 LYS A O 1
ATOM 671 N N . ASP A 1 91 ? 48.560 21.754 7.637 1.00 29.78 130 ASP A N 1
ATOM 672 C CA . ASP A 1 91 ? 47.810 21.524 6.364 1.00 30.56 130 ASP A CA 1
ATOM 673 C C . ASP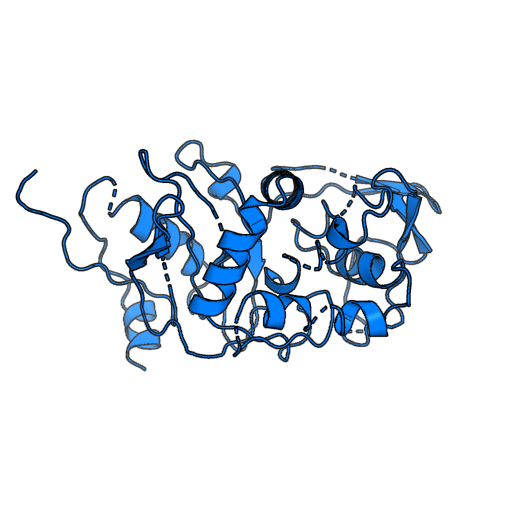 A 1 91 ? 47.023 20.219 6.450 1.00 29.17 130 ASP A C 1
ATOM 674 O O . ASP A 1 91 ? 45.927 20.123 5.902 1.00 29.04 130 ASP A O 1
ATOM 695 N N . LEU A 1 93 ? 45.765 18.952 9.208 1.00 23.30 132 LEU A N 1
ATOM 696 C CA . LEU A 1 93 ? 44.631 19.255 10.063 1.00 21.87 132 LEU A CA 1
ATOM 697 C C . LEU A 1 93 ? 43.572 19.987 9.244 1.00 21.82 132 LEU A C 1
ATOM 698 O O . LEU A 1 93 ? 42.383 19.692 9.405 1.00 22.84 132 LEU A O 1
ATOM 703 N N . LEU A 1 94 ? 44.000 20.954 8.438 1.00 23.11 133 LEU A N 1
ATOM 704 C CA . LEU A 1 94 ? 43.054 21.741 7.612 1.00 24.24 133 LEU A CA 1
ATOM 705 C C . LEU A 1 94 ? 42.285 20.807 6.670 1.00 23.51 133 LEU A C 1
ATOM 706 O O . LEU A 1 94 ? 41.038 20.874 6.655 1.00 25.67 133 LEU A O 1
ATOM 711 N N . LEU A 1 95 ? 42.997 19.960 5.931 1.00 23.33 134 LEU A N 1
ATOM 712 C CA . LEU A 1 95 ? 42.341 19.041 4.965 1.00 23.77 134 LEU A CA 1
ATOM 713 C C . LEU A 1 95 ? 41.352 18.135 5.708 1.00 23.12 134 LEU A C 1
ATOM 714 O O . LEU A 1 95 ? 40.258 17.918 5.201 1.00 23.13 134 LEU A O 1
ATOM 719 N N . ALA A 1 96 ? 41.744 17.631 6.874 1.00 22.14 135 ALA A N 1
ATOM 720 C CA . ALA A 1 96 ? 40.848 16.756 7.661 1.00 21.59 135 ALA A CA 1
ATOM 721 C C . ALA A 1 96 ? 39.583 17.515 8.089 1.00 21.36 135 ALA A C 1
ATOM 722 O O . ALA A 1 96 ? 38.462 16.987 7.929 1.00 22.97 135 ALA A O 1
ATOM 724 N N . LEU A 1 97 ? 39.747 18.748 8.564 1.00 20.94 136 LEU A N 1
ATOM 725 C CA . LEU A 1 97 ? 38.594 19.512 9.130 1.00 22.00 136 LEU A CA 1
ATOM 726 C C . LEU A 1 97 ? 37.721 20.220 8.086 1.00 22.79 136 LEU A C 1
ATOM 727 O O . LEU A 1 97 ? 36.501 20.166 8.187 1.00 25.57 136 LEU A O 1
ATOM 748 N N . SER A 1 99 ? 37.732 19.700 4.589 1.00 26.70 138 SER A N 1
ATOM 749 C CA . SER A 1 99 ? 37.271 18.818 3.518 1.00 27.48 138 SER A CA 1
ATOM 750 C C . SER A 1 99 ? 36.996 17.360 3.927 1.00 27.37 138 SER A C 1
ATOM 751 O O . SER A 1 99 ? 36.651 16.572 3.020 1.00 26.18 138 SER A O 1
ATOM 754 N N . SER A 1 100 ? 37.111 17.008 5.210 1.00 26.27 139 SER A N 1
ATOM 755 C CA . SER A 1 100 ? 36.880 15.613 5.683 1.00 26.64 139 SER A CA 1
ATOM 756 C C . SER A 1 100 ? 37.821 14.657 4.947 1.00 24.88 139 SER A C 1
ATOM 757 O O . SER A 1 100 ? 37.380 13.525 4.645 1.00 24.03 139 SER A O 1
ATOM 760 N N . GLU A 1 101 ? 39.055 15.088 4.676 1.00 24.26 140 GLU A N 1
ATOM 761 C CA . GLU A 1 101 ? 39.998 14.232 3.917 1.00 25.69 140 GLU A CA 1
ATOM 762 C C . GLU A 1 101 ? 40.443 13.085 4.842 1.00 24.58 140 GLU A C 1
ATOM 763 O O . GLU A 1 101 ? 41.094 13.351 5.849 1.00 23.38 140 GLU A O 1
ATOM 769 N N . ASN A 1 102 ? 40.101 11.844 4.485 1.00 24.19 141 ASN A N 1
ATOM 770 C CA . ASN A 1 102 ? 40.376 10.660 5.352 1.00 23.13 141 ASN A CA 1
ATOM 771 C C . ASN A 1 102 ? 41.867 10.354 5.480 1.00 22.89 141 ASN A C 1
ATOM 772 O O . ASN A 1 102 ? 42.301 10.041 6.589 1.00 21.61 141 ASN A O 1
ATOM 777 N N . ARG A 1 103 ? 42.636 10.422 4.392 1.00 22.78 142 ARG A N 1
ATOM 778 C CA . ARG A 1 103 ? 44.077 10.080 4.532 1.00 22.32 142 ARG A CA 1
ATOM 779 C C . ARG A 1 103 ? 44.793 11.093 5.422 1.00 21.51 142 ARG A C 1
ATOM 780 O O . ARG A 1 103 ? 45.700 10.663 6.170 1.00 22.32 142 ARG A O 1
ATOM 788 N N . ALA A 1 104 ? 44.392 12.360 5.364 1.00 21.66 143 ALA A N 1
ATOM 789 C CA . ALA A 1 104 ? 44.972 13.413 6.235 1.00 20.78 143 ALA A CA 1
ATOM 790 C C . ALA A 1 104 ? 44.669 13.091 7.706 1.00 20.60 143 ALA A C 1
ATOM 791 O O . ALA A 1 104 ? 45.587 13.172 8.567 1.00 19.44 143 ALA A O 1
ATOM 793 N N . ALA A 1 105 ? 43.417 12.765 8.005 1.00 20.73 144 ALA A N 1
ATOM 794 C CA . ALA A 1 105 ? 43.040 12.431 9.396 1.00 19.81 144 ALA A CA 1
ATOM 795 C C . ALA A 1 105 ? 43.830 11.205 9.878 1.00 19.70 144 ALA A C 1
ATOM 796 O O . ALA A 1 105 ? 44.356 11.246 11.011 1.00 19.71 144 ALA A O 1
ATOM 798 N N . ALA A 1 106 ? 43.936 10.166 9.042 1.00 19.85 145 ALA A N 1
ATOM 799 C CA . ALA A 1 106 ? 44.683 8.957 9.453 1.00 19.60 145 ALA A CA 1
ATOM 800 C C . ALA A 1 106 ? 46.156 9.297 9.672 1.00 19.31 145 ALA A C 1
ATOM 801 O O . ALA A 1 106 ? 46.733 8.799 10.666 1.00 18.81 145 ALA A O 1
ATOM 803 N N . SER A 1 107 ? 46.743 10.099 8.770 1.00 20.16 146 SER A N 1
ATOM 804 C CA . SER A 1 107 ? 48.183 10.446 8.859 1.00 21.33 146 SER A CA 1
ATOM 805 C C . SER A 1 107 ? 48.497 11.143 10.189 1.00 20.83 146 SER A C 1
ATOM 806 O O . SER A 1 107 ? 49.524 10.830 10.800 1.00 21.76 146 SER A O 1
ATOM 809 N N . LEU A 1 108 ? 47.594 11.990 10.663 1.00 20.62 147 LEU A N 1
ATOM 810 C CA . LEU A 1 108 ? 47.819 12.690 11.946 1.00 20.44 147 LEU A CA 1
ATOM 811 C C . LEU A 1 108 ? 48.031 11.666 13.074 1.00 20.51 147 LEU A C 1
ATOM 812 O O . LEU A 1 108 ? 48.884 11.923 13.934 1.00 21.17 147 LEU A O 1
ATOM 817 N N . ALA A 1 109 ? 47.304 10.538 13.066 1.00 21.15 148 ALA A N 1
ATOM 818 C CA . ALA A 1 109 ? 47.410 9.511 14.135 1.00 19.68 148 ALA A CA 1
ATOM 819 C C . ALA A 1 109 ? 48.691 8.686 13.965 1.00 22.20 148 ALA A C 1
ATOM 820 O O . ALA A 1 109 ? 49.117 8.063 14.949 1.00 21.45 148 ALA A O 1
ATOM 822 N N . HIS A 1 110 ? 49.301 8.725 12.769 1.00 22.84 149 HIS A N 1
ATOM 823 C CA . HIS A 1 110 ? 50.562 7.987 12.493 1.00 24.24 149 HIS A CA 1
ATOM 824 C C . HIS A 1 110 ? 51.807 8.843 12.817 1.00 26.49 149 HIS A C 1
ATOM 825 O O . HIS A 1 110 ? 52.946 8.358 12.543 1.00 27.85 149 HIS A O 1
ATOM 832 N N . HIS A 1 111 ? 51.617 10.077 13.299 1.00 24.13 150 HIS A N 1
ATOM 833 C CA . HIS A 1 111 ? 52.719 11.001 13.690 1.00 25.40 150 HIS A CA 1
ATOM 834 C C . HIS A 1 111 ? 52.426 11.542 15.092 1.00 26.26 150 HIS A C 1
ATOM 835 O O . HIS A 1 111 ? 52.418 12.781 15.288 1.00 27.11 150 HIS A O 1
ATOM 842 N N . TYR A 1 112 ? 52.257 10.620 16.033 1.00 25.61 151 TYR A N 1
ATOM 843 C CA . TYR A 1 112 ? 51.863 10.963 17.413 1.00 25.93 151 TYR A CA 1
ATOM 844 C C . TYR A 1 112 ? 52.823 10.298 18.388 1.00 27.65 151 TYR A C 1
ATOM 845 O O . TYR A 1 112 ? 53.054 9.100 18.295 1.00 26.58 151 TYR A O 1
ATOM 854 N N . PRO A 1 113 ? 53.349 11.037 19.386 1.00 30.48 152 PRO A N 1
ATOM 855 C CA . PRO A 1 113 ? 54.271 10.459 20.360 1.00 32.24 152 PRO A CA 1
ATOM 856 C C . PRO A 1 113 ? 53.520 9.325 21.062 1.00 29.58 152 PRO A C 1
ATOM 857 O O . PRO A 1 113 ? 52.431 9.560 21.532 1.00 30.24 152 PRO A O 1
ATOM 861 N N . GLY A 1 114 ? 54.107 8.137 21.089 1.00 29.83 153 GLY A N 1
ATOM 862 C CA . GLY A 1 114 ? 53.448 6.977 21.719 1.00 29.73 153 GLY A CA 1
ATOM 863 C C . GLY A 1 114 ? 52.867 6.045 20.676 1.00 28.05 153 GLY A C 1
ATOM 864 O O . GLY A 1 114 ? 52.532 4.911 21.025 1.00 28.76 153 GLY A O 1
ATOM 865 N N . GLY A 1 115 ? 52.721 6.515 19.434 1.00 27.70 154 GLY A N 1
ATOM 866 C CA . GLY A 1 115 ? 52.207 5.629 18.368 1.00 27.24 154 GLY A CA 1
ATOM 867 C C . GLY A 1 115 ? 50.711 5.740 18.096 1.00 25.03 154 GLY A C 1
ATOM 868 O O . GLY A 1 115 ? 49.971 6.407 18.851 1.00 23.37 154 GLY A O 1
ATOM 869 N N . TYR A 1 116 ? 50.276 4.994 17.082 1.00 24.33 155 TYR A N 1
ATOM 870 C CA . TYR A 1 116 ? 48.886 4.993 16.570 1.00 22.88 155 TYR A CA 1
ATOM 871 C C . TYR A 1 116 ? 47.889 4.484 17.615 1.00 22.48 155 TYR A C 1
ATOM 872 O O . TYR A 1 116 ? 46.856 5.138 17.794 1.00 20.99 155 TYR A O 1
ATOM 881 N N . ASN A 1 117 ? 48.163 3.317 18.204 1.00 24.07 156 ASN A N 1
ATOM 882 C CA . ASN A 1 117 ? 47.262 2.748 19.244 1.00 24.77 156 ASN A CA 1
ATOM 883 C C . ASN A 1 117 ? 47.099 3.755 20.390 1.00 23.35 156 ASN A C 1
ATOM 884 O O . ASN A 1 117 ? 45.945 3.902 20.895 1.00 22.57 156 ASN A O 1
ATOM 889 N N . ALA A 1 118 ? 48.192 4.416 20.789 1.00 21.83 157 ALA A N 1
ATOM 890 C CA . ALA A 1 118 ? 48.120 5.426 21.873 1.00 21.29 157 ALA A CA 1
ATOM 891 C C . ALA A 1 118 ? 47.183 6.570 21.453 1.00 20.44 157 ALA A C 1
ATOM 892 O O . ALA A 1 118 ? 46.423 7.066 22.304 1.00 20.57 157 ALA A O 1
ATOM 894 N N . PHE A 1 119 ? 47.213 6.946 20.179 1.00 19.80 158 PHE A N 1
ATOM 895 C CA . PHE A 1 119 ? 46.331 8.030 19.670 1.00 19.04 158 PHE A CA 1
ATOM 896 C C . PHE A 1 119 ? 44.863 7.634 19.877 1.00 19.29 158 PHE A C 1
ATOM 897 O O . PHE A 1 119 ? 44.071 8.453 20.429 1.00 19.16 158 PHE A O 1
ATOM 905 N N . ILE A 1 120 ? 44.496 6.423 19.435 1.00 19.66 159 ILE A N 1
ATOM 906 C CA . ILE A 1 120 ? 43.094 5.939 19.606 1.00 20.35 159 ILE A CA 1
ATOM 907 C C . ILE A 1 120 ? 42.754 5.934 21.098 1.00 19.52 159 ILE A C 1
ATOM 908 O O . ILE A 1 120 ? 41.644 6.381 21.466 1.00 19.21 159 ILE A O 1
ATOM 913 N N . ASN A 1 121 ? 43.647 5.397 21.932 1.00 19.67 160 ASN A N 1
ATOM 914 C CA . ASN A 1 121 ? 43.396 5.388 23.396 1.00 20.13 160 ASN A CA 1
ATOM 915 C C . ASN A 1 121 ? 43.190 6.827 23.902 1.00 19.59 160 ASN A C 1
ATOM 916 O O . ASN A 1 121 ? 42.298 7.020 24.764 1.00 18.15 160 ASN A O 1
ATOM 921 N N . ALA A 1 122 ? 43.954 7.804 23.378 1.00 18.05 161 ALA A N 1
ATOM 922 C CA . ALA A 1 122 ? 43.846 9.215 23.836 1.00 17.93 161 ALA A CA 1
ATOM 923 C C . ALA A 1 122 ? 42.497 9.822 23.429 1.00 17.51 161 ALA A C 1
ATOM 924 O O . ALA A 1 122 ? 41.932 10.648 24.162 1.00 18.43 161 ALA A O 1
ATOM 934 N N . ASN A 1 124 ? 39.681 8.142 23.273 1.00 17.38 163 ASN A N 1
ATOM 935 C CA . ASN A 1 124 ? 38.718 7.612 24.234 1.00 18.67 163 ASN A CA 1
ATOM 936 C C . ASN A 1 124 ? 38.955 8.227 25.624 1.00 19.06 163 ASN A C 1
ATOM 937 O O . ASN A 1 124 ? 37.929 8.457 26.343 1.00 20.16 163 ASN A O 1
ATOM 942 N N . ALA A 1 125 ? 40.209 8.471 26.007 1.00 18.51 164 ALA A N 1
ATOM 943 C CA . ALA A 1 125 ? 40.517 9.116 27.306 1.00 19.93 164 ALA A CA 1
ATOM 944 C C . ALA A 1 125 ? 39.924 10.531 27.325 1.00 20.21 164 ALA A C 1
ATOM 945 O O . ALA A 1 125 ? 39.369 10.941 28.363 1.00 19.59 164 ALA A O 1
ATOM 947 N N . LYS A 1 126 ? 40.039 11.259 26.201 1.00 19.68 165 LYS A N 1
ATOM 948 C CA . LYS A 1 126 ? 39.466 12.623 26.124 1.00 19.74 165 LYS A CA 1
ATOM 949 C C . LYS A 1 126 ? 37.943 12.550 26.267 1.00 19.50 165 LYS A C 1
ATOM 950 O O . LYS A 1 126 ? 37.382 13.358 27.041 1.00 19.88 165 LYS A O 1
ATOM 956 N N . ALA A 1 127 ? 37.291 11.626 25.555 1.00 18.88 166 ALA A N 1
ATOM 957 C CA . ALA A 1 127 ? 35.823 11.475 25.689 1.00 19.41 166 ALA A CA 1
ATOM 958 C C . ALA A 1 127 ? 35.477 11.292 27.166 1.00 21.15 166 ALA A C 1
ATOM 959 O O . ALA A 1 127 ? 34.550 11.997 27.667 1.00 20.82 166 ALA A O 1
ATOM 961 N N . LYS A 1 128 ? 36.202 10.404 27.847 1.00 21.89 167 LYS A N 1
ATOM 962 C CA . LYS A 1 128 ? 35.886 10.134 29.279 1.00 25.02 167 LYS A CA 1
ATOM 963 C C . LYS A 1 128 ? 36.064 11.405 30.116 1.00 23.67 167 LYS A C 1
ATOM 964 O O . LYS A 1 128 ? 35.198 11.669 30.962 1.00 21.94 167 LYS A O 1
ATOM 970 N N . SER A 1 129 ? 37.154 12.141 29.902 1.00 21.55 168 SER A N 1
ATOM 971 C CA . SER A 1 129 ? 37.468 13.388 30.654 1.00 22.72 168 SER A CA 1
ATOM 972 C C . SER A 1 129 ? 36.396 14.466 30.440 1.00 22.61 168 SER A C 1
ATOM 973 O O . SER A 1 129 ? 36.243 15.314 31.338 1.00 24.46 168 SER A O 1
ATOM 976 N N . LEU A 1 130 ? 35.639 14.389 29.343 1.00 21.88 169 LEU A N 1
ATOM 977 C CA . LEU A 1 130 ? 34.589 15.387 29.009 1.00 22.31 169 LEU A CA 1
ATOM 978 C C . LEU A 1 130 ? 33.200 14.853 29.386 1.00 23.58 169 LEU A C 1
ATOM 979 O O . LEU A 1 130 ? 32.220 15.511 29.041 1.00 25.84 169 LEU A O 1
ATOM 984 N N . GLY A 1 131 ? 33.120 13.687 30.029 1.00 24.46 170 GLY A N 1
ATOM 985 C CA . GLY A 1 131 ? 31.809 13.126 30.412 1.00 25.00 170 GLY A CA 1
ATOM 986 C C . GLY A 1 131 ? 31.006 12.585 29.224 1.00 25.14 170 GLY A C 1
ATOM 987 O O . GLY A 1 131 ? 29.784 12.488 29.313 1.00 25.42 170 GLY A O 1
ATOM 996 N N . THR A 1 133 ? 30.062 9.767 28.041 1.00 26.55 172 THR A N 1
ATOM 997 C CA . THR A 1 133 ? 29.935 8.392 28.487 1.00 28.34 172 THR A CA 1
ATOM 998 C C . THR A 1 133 ? 29.351 7.437 27.436 1.00 29.65 172 THR A C 1
ATOM 999 O O . THR A 1 133 ? 29.504 6.222 27.649 1.00 31.10 172 THR A O 1
ATOM 1003 N N . LYS A 1 134 ? 28.729 7.929 26.359 1.00 29.37 173 LYS A N 1
ATOM 1004 C CA . LYS A 1 134 ? 28.137 7.002 25.354 1.00 31.96 173 LYS A CA 1
ATOM 1005 C C . LYS A 1 134 ? 28.912 7.106 24.039 1.00 29.38 173 LYS A C 1
ATOM 1006 O O . LYS A 1 134 ? 28.400 6.657 22.995 1.00 30.65 173 LYS A O 1
ATOM 1012 N N . THR A 1 135 ? 30.111 7.668 24.110 1.00 26.26 174 THR A N 1
ATOM 1013 C CA . THR A 1 135 ? 30.948 7.842 22.900 1.00 24.63 174 THR A CA 1
ATOM 1014 C C . THR A 1 135 ? 32.049 6.780 22.866 1.00 24.94 174 THR A C 1
ATOM 1015 O O . THR A 1 135 ? 32.602 6.471 23.924 1.00 25.20 174 THR A O 1
ATOM 1019 N N A ARG A 1 136 ? 32.361 6.289 21.665 0.50 24.98 175 ARG A N 1
ATOM 1020 N N B ARG A 1 136 ? 32.352 6.231 21.681 0.50 24.85 175 ARG A N 1
ATOM 1021 C CA A ARG A 1 136 ? 33.433 5.285 21.449 0.50 25.34 175 ARG A CA 1
ATOM 1022 C CA B ARG A 1 136 ? 33.475 5.259 21.528 0.50 25.10 175 ARG A CA 1
ATOM 1023 C C A ARG A 1 136 ? 34.124 5.584 20.121 0.50 23.53 175 ARG A C 1
ATOM 1024 C C B ARG A 1 136 ? 34.122 5.496 20.158 0.50 23.50 175 ARG A C 1
ATOM 1025 O O A ARG A 1 136 ? 33.415 5.858 19.121 0.50 22.09 175 ARG A O 1
ATOM 1026 O O B ARG A 1 136 ? 33.377 5.650 19.160 0.50 22.30 175 ARG A O 1
ATOM 1041 N N . TYR A 1 137 ? 35.455 5.563 20.138 1.00 21.84 176 TYR A N 1
ATOM 1042 C CA . TYR A 1 137 ? 36.251 5.772 18.912 1.00 21.04 176 TYR A CA 1
ATOM 1043 C C . TYR A 1 137 ? 37.086 4.521 18.684 1.00 21.21 176 TYR A C 1
ATOM 1044 O O . TYR A 1 137 ? 37.582 3.972 19.692 1.00 21.30 176 TYR A O 1
ATOM 1053 N N . VAL A 1 138 ? 37.222 4.089 17.424 1.00 20.79 177 VAL A N 1
ATOM 1054 C CA . VAL A 1 138 ? 38.063 2.898 17.117 1.00 22.14 177 VAL A CA 1
ATOM 1055 C C . VAL A 1 138 ? 39.123 3.304 16.091 1.00 21.12 177 VAL A C 1
ATOM 1056 O O . VAL A 1 138 ? 40.078 2.542 15.924 1.00 22.08 177 VAL A O 1
ATOM 1060 N N . GLU A 1 139 ? 38.932 4.431 15.418 1.00 20.69 178 GLU A N 1
ATOM 1061 C CA . GLU A 1 139 ? 39.924 4.903 14.414 1.00 21.37 178 GLU A CA 1
ATOM 1062 C C . GLU A 1 139 ? 39.714 6.401 14.227 1.00 20.70 178 GLU A C 1
ATOM 1063 O O . GLU A 1 139 ? 38.684 6.961 14.624 1.00 23.07 178 GLU A O 1
ATOM 1069 N N . PRO A 1 140 ? 40.711 7.119 13.668 1.00 20.52 179 PRO A N 1
ATOM 1070 C CA . PRO A 1 140 ? 40.656 8.576 13.592 1.00 20.26 179 PRO A CA 1
ATOM 1071 C C . PRO A 1 140 ? 39.973 9.269 12.412 1.00 19.82 179 PRO A C 1
ATOM 1072 O O . PRO A 1 140 ? 39.931 10.491 12.433 1.00 19.27 179 PRO A O 1
ATOM 1076 N N . THR A 1 141 ? 39.399 8.501 11.483 1.00 20.57 180 THR A N 1
ATOM 1077 C CA . THR A 1 141 ? 38.815 9.117 10.265 1.00 20.68 180 THR A CA 1
ATOM 1078 C C . THR A 1 141 ? 37.298 9.224 10.344 1.00 22.24 180 THR A C 1
ATOM 1079 O O . THR A 1 141 ? 36.760 10.229 9.832 1.00 24.09 180 THR A O 1
ATOM 1083 N N . GLY A 1 142 ? 36.649 8.236 10.965 1.00 23.23 181 GLY A N 1
ATOM 1084 C CA . GLY A 1 142 ? 35.180 8.149 10.984 1.00 23.61 181 GLY A CA 1
ATOM 1085 C C . GLY A 1 142 ? 34.685 7.142 9.951 1.00 25.55 181 GLY A C 1
ATOM 1086 O O . GLY A 1 142 ? 33.471 6.949 9.857 1.00 26.48 181 GLY A O 1
ATOM 1087 N N . LEU A 1 143 ? 35.593 6.536 9.170 1.00 25.18 182 LEU A N 1
ATOM 1088 C CA . LEU A 1 143 ? 35.175 5.513 8.175 1.00 25.93 182 LEU A CA 1
ATOM 1089 C C . LEU A 1 143 ? 34.533 4.330 8.907 1.00 27.23 182 LEU A C 1
ATOM 1090 O O . LEU A 1 143 ? 33.631 3.683 8.326 1.00 29.39 182 LEU A O 1
ATOM 1095 N N . SER A 1 144 ? 34.976 4.056 10.135 1.00 25.05 183 SER A N 1
ATOM 1096 C CA . SER A 1 144 ? 34.369 2.937 10.896 1.00 25.28 183 SER A CA 1
ATOM 1097 C C . SER A 1 144 ? 32.981 3.307 11.415 1.00 24.90 183 SER A C 1
ATOM 1098 O O . SER A 1 144 ? 32.828 4.401 11.998 1.00 25.10 183 SER A O 1
ATOM 1101 N N A ILE A 1 145 ? 32.001 2.415 11.228 0.60 25.95 184 ILE A N 1
ATOM 1102 N N B ILE A 1 145 ? 32.047 2.370 11.238 0.40 25.55 184 ILE A N 1
ATOM 1103 C CA A ILE A 1 145 ? 30.621 2.638 11.760 0.60 26.67 184 ILE A CA 1
ATOM 1104 C CA B ILE A 1 145 ? 30.634 2.445 11.705 0.40 25.98 184 ILE A CA 1
ATOM 1105 C C A ILE A 1 145 ? 30.650 2.466 13.287 0.60 25.84 184 ILE A C 1
ATOM 1106 C C B ILE A 1 145 ? 30.613 2.317 13.233 0.40 25.59 184 ILE A C 1
ATOM 1107 O O A ILE A 1 145 ? 29.656 2.816 13.939 0.60 25.43 184 ILE A O 1
ATOM 1108 O O B ILE A 1 145 ? 29.557 2.579 13.836 0.40 25.56 184 ILE A O 1
ATOM 1117 N N . ASN A 1 146 ? 31.748 1.930 13.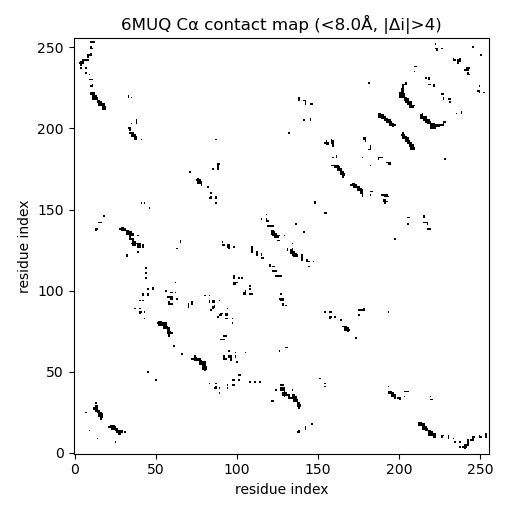825 1.00 24.94 185 ASN A N 1
ATOM 1118 C CA . ASN A 1 146 ? 31.881 1.729 15.291 1.00 25.22 185 ASN A CA 1
ATOM 1119 C C . ASN A 1 146 ? 32.340 3.015 15.991 1.00 23.16 185 ASN A C 1
ATOM 1120 O O . ASN A 1 146 ? 32.531 2.956 17.232 1.00 21.47 185 ASN A O 1
ATOM 1125 N N . ASN A 1 147 ? 32.534 4.107 15.232 1.00 21.86 186 ASN A N 1
ATOM 1126 C CA . ASN A 1 147 ? 32.795 5.439 15.849 1.00 21.84 186 ASN A CA 1
ATOM 1127 C C . ASN A 1 147 ? 31.403 5.984 16.174 1.00 22.23 186 ASN A C 1
ATOM 1128 O O . ASN A 1 147 ? 30.695 6.408 15.222 1.00 23.08 186 ASN A O 1
ATOM 1133 N N . VAL A 1 148 ? 30.996 5.909 17.439 1.00 22.21 187 VAL A N 1
ATOM 1134 C CA . VAL A 1 148 ? 29.601 6.287 17.809 1.00 22.62 187 VAL A CA 1
ATOM 1135 C C . VAL A 1 148 ? 29.561 7.377 18.880 1.00 22.60 187 VAL A C 1
ATOM 1136 O O . VAL A 1 148 ? 30.511 7.473 19.687 1.00 20.99 187 VAL A O 1
ATOM 1140 N N . SER A 1 149 ? 28.458 8.142 18.890 1.00 22.90 188 SER A N 1
ATOM 1141 C CA . SER A 1 149 ? 28.254 9.175 19.936 1.00 23.39 188 SER A CA 1
ATOM 1142 C C . SER A 1 149 ? 26.766 9.505 20.033 1.00 25.18 188 SER A C 1
ATOM 1143 O O . SER A 1 149 ? 25.936 8.767 19.441 1.00 27.31 188 SER A O 1
ATOM 1146 N N . THR A 1 150 ? 26.442 10.539 20.798 1.00 26.31 189 THR A N 1
ATOM 1147 C CA . THR A 1 150 ? 25.042 10.995 20.980 1.00 26.86 189 THR A CA 1
ATOM 1148 C C . THR A 1 150 ? 25.007 12.498 20.717 1.00 25.77 189 THR A C 1
ATOM 1149 O O . THR A 1 150 ? 26.081 13.114 20.697 1.00 23.95 189 THR A O 1
ATOM 1153 N N . ALA A 1 151 ? 23.824 13.052 20.479 1.00 26.13 190 ALA A N 1
ATOM 1154 C CA . ALA A 1 151 ? 23.740 14.511 20.264 1.00 25.99 190 ALA A CA 1
ATOM 1155 C C . ALA A 1 151 ? 24.244 15.216 21.531 1.00 25.55 190 ALA A C 1
ATOM 1156 O O . ALA A 1 151 ? 24.902 16.237 21.413 1.00 23.86 190 ALA A O 1
ATOM 1158 N N . ARG A 1 152 ? 23.933 14.667 22.706 1.00 27.64 191 ARG A N 1
ATOM 1159 C CA . ARG A 1 152 ? 24.383 15.290 23.984 1.00 28.60 191 ARG A CA 1
ATOM 1160 C C . ARG A 1 152 ? 25.911 15.197 24.107 1.00 26.02 191 ARG A C 1
ATOM 1161 O O . ARG A 1 152 ? 26.531 16.221 24.435 1.00 25.69 191 ARG A O 1
ATOM 1169 N N . ASP A 1 153 ? 26.503 14.029 23.838 1.00 26.17 192 ASP A N 1
ATOM 1170 C CA . ASP A 1 153 ? 27.983 13.890 23.956 1.00 24.74 192 ASP A CA 1
ATOM 1171 C C . ASP A 1 153 ? 28.695 14.817 22.960 1.00 23.12 192 ASP A C 1
ATOM 1172 O O . ASP A 1 153 ? 29.720 15.418 23.356 1.00 21.68 192 ASP A O 1
ATOM 1177 N N . LEU A 1 154 ? 28.204 14.896 21.718 1.00 22.74 193 LEU A N 1
ATOM 1178 C CA . LEU A 1 154 ? 28.821 15.815 20.716 1.00 22.24 193 LEU A CA 1
ATOM 1179 C C . LEU A 1 154 ? 28.634 17.266 21.167 1.00 21.66 193 LEU A C 1
ATOM 1180 O O . LEU A 1 154 ? 29.467 18.113 20.796 1.00 21.48 193 LEU A O 1
ATOM 1185 N N . THR A 1 155 ? 27.547 17.577 21.875 1.00 22.92 194 THR A N 1
ATOM 1186 C CA . THR A 1 155 ? 27.394 18.957 22.403 1.00 24.06 194 THR A CA 1
ATOM 1187 C C . THR A 1 155 ? 28.537 19.213 23.399 1.00 22.93 194 THR A C 1
ATOM 1188 O O . THR A 1 155 ? 29.164 20.299 23.339 1.00 23.88 194 THR A O 1
ATOM 1192 N N . LYS A 1 156 ? 28.818 18.253 24.278 1.00 22.45 195 LYS A N 1
ATOM 1193 C CA . LYS A 1 156 ? 29.950 18.370 25.239 1.00 21.44 195 LYS A CA 1
ATOM 1194 C C . LYS A 1 156 ? 31.243 18.573 24.449 1.00 19.59 195 LYS A C 1
ATOM 1195 O O . LYS A 1 156 ? 32.078 19.389 24.876 1.00 18.99 195 LYS A O 1
ATOM 1201 N N . LEU A 1 157 ? 31.410 17.840 23.351 1.00 19.87 196 LEU A N 1
ATOM 1202 C CA . LEU A 1 157 ? 32.633 18.013 22.524 1.00 18.70 196 LEU A CA 1
ATOM 1203 C C . LEU A 1 157 ? 32.671 19.429 21.934 1.00 19.51 196 LEU A C 1
ATOM 1204 O O . LEU A 1 157 ? 33.739 20.067 22.037 1.00 19.34 196 LEU A O 1
ATOM 1209 N N . LEU A 1 158 ? 31.556 19.921 21.382 1.00 20.59 197 LEU A N 1
ATOM 1210 C CA . LEU A 1 158 ? 31.531 21.296 20.800 1.00 21.14 197 LEU A CA 1
ATOM 1211 C C . LEU A 1 158 ? 31.919 22.319 21.876 1.00 21.48 197 LEU A C 1
ATOM 1212 O O . LEU A 1 158 ? 32.719 23.229 21.586 1.00 20.46 197 LEU A O 1
ATOM 1217 N N . ILE A 1 159 ? 31.325 22.200 23.057 1.00 21.72 198 ILE A N 1
ATOM 1218 C CA . ILE A 1 159 ? 31.702 23.096 24.189 1.00 23.65 198 ILE A CA 1
ATOM 1219 C C . ILE A 1 159 ? 33.222 23.025 24.422 1.00 22.18 198 ILE A C 1
ATOM 1220 O O . ILE A 1 159 ? 33.834 24.081 24.590 1.00 23.20 198 ILE A O 1
ATOM 1225 N N . ALA A 1 160 ? 33.815 21.835 24.380 1.00 21.93 199 ALA A N 1
ATOM 1226 C CA . ALA A 1 160 ? 35.270 21.703 24.630 1.00 21.27 199 ALA A CA 1
ATOM 1227 C C . ALA A 1 160 ? 36.075 22.391 23.511 1.00 21.55 199 ALA A C 1
ATOM 1228 O O . ALA A 1 160 ? 37.176 22.917 23.822 1.00 20.22 199 ALA A O 1
ATOM 1230 N N . THR A 1 161 ? 35.561 22.383 22.274 1.00 20.47 200 THR A N 1
ATOM 1231 C CA . THR A 1 161 ? 36.291 22.997 21.121 1.00 21.64 200 THR A CA 1
ATOM 1232 C C . THR A 1 161 ? 36.491 24.503 21.315 1.00 21.63 200 THR A C 1
ATOM 1233 O O . THR A 1 161 ? 37.359 25.040 20.628 1.00 21.72 200 THR A O 1
ATOM 1237 N N . LYS A 1 162 ? 35.697 25.154 22.169 1.00 23.73 201 LYS A N 1
ATOM 1238 C CA . LYS A 1 162 ? 35.875 26.603 22.463 1.00 25.01 201 LYS A CA 1
ATOM 1239 C C . LYS A 1 162 ? 37.316 26.864 22.923 1.00 23.69 201 LYS A C 1
ATOM 1240 O O . LYS A 1 162 ? 37.828 27.966 22.687 1.00 24.62 201 LYS A O 1
ATOM 1246 N N . GLN A 1 163 ? 37.922 25.903 23.622 1.00 21.39 202 GLN A N 1
ATOM 1247 C CA . GLN A 1 163 ? 39.288 26.041 24.186 1.00 21.51 202 GLN A CA 1
ATOM 1248 C C . GLN A 1 163 ? 40.365 25.797 23.124 1.00 21.44 202 GLN A C 1
ATOM 1249 O O . GLN A 1 163 ? 41.543 25.917 23.486 1.00 21.20 202 GLN A O 1
ATOM 1255 N N . TYR A 1 164 ? 39.963 25.436 21.899 1.00 20.65 203 TYR A N 1
ATOM 1256 C CA . TYR A 1 164 ? 40.919 25.150 20.789 1.00 22.28 203 TYR A CA 1
ATOM 1257 C C . TYR A 1 164 ? 40.524 25.964 19.561 1.00 22.94 203 TYR A C 1
ATOM 1258 O O . TYR A 1 164 ? 39.952 25.415 18.620 1.00 22.17 203 TYR A O 1
ATOM 1267 N N . PRO A 1 165 ? 40.841 27.282 19.528 1.00 25.78 204 PRO A N 1
ATOM 1268 C CA . PRO A 1 165 ? 40.450 28.160 18.417 1.00 26.31 204 PRO A CA 1
ATOM 1269 C C . PRO A 1 165 ? 40.841 27.661 17.024 1.00 26.06 204 PRO A C 1
ATOM 1270 O O . PRO A 1 165 ? 40.114 27.917 16.077 1.00 25.96 204 PRO A O 1
ATOM 1274 N N . LEU A 1 166 ? 41.969 26.962 16.934 1.00 25.27 205 LEU A N 1
ATOM 1275 C CA . LEU A 1 166 ? 42.432 26.500 15.600 1.00 25.98 205 LEU A CA 1
ATOM 1276 C C . LEU A 1 166 ? 41.451 25.475 15.011 1.00 23.99 205 LEU A C 1
ATOM 1277 O O . LEU A 1 166 ? 41.316 25.457 13.800 1.00 25.05 205 LEU A O 1
ATOM 1282 N N . ILE A 1 167 ? 40.789 24.641 15.821 1.00 21.94 206 ILE A N 1
ATOM 1283 C CA . ILE A 1 167 ? 39.849 23.640 15.224 1.00 21.78 206 ILE A CA 1
ATOM 1284 C C . ILE A 1 167 ? 38.751 24.384 14.440 1.00 23.08 206 ILE A C 1
ATOM 1285 O O . ILE A 1 167 ? 38.528 24.043 13.263 1.00 23.81 206 ILE A O 1
ATOM 1290 N N . GLY A 1 168 ? 38.105 25.361 15.072 1.00 23.96 207 GLY A N 1
ATOM 1291 C CA . GLY A 1 168 ? 37.036 26.149 14.431 1.00 26.13 207 GLY A CA 1
ATOM 1292 C C . GLY A 1 168 ? 37.533 26.919 13.219 1.00 26.88 207 GLY A C 1
ATOM 1293 O O . GLY A 1 168 ? 36.839 26.897 12.183 1.00 28.43 207 GLY A O 1
ATOM 1294 N N . GLN A 1 169 ? 38.711 27.531 13.321 1.00 26.75 208 GLN A N 1
ATOM 1295 C CA . GLN A 1 169 ? 39.303 28.342 12.224 1.00 29.41 208 GLN A CA 1
ATOM 1296 C C . GLN A 1 169 ? 39.573 27.462 10.995 1.00 27.99 208 GLN A C 1
ATOM 1297 O O . GLN A 1 169 ? 39.192 27.869 9.874 1.00 28.12 208 GLN A O 1
ATOM 1303 N N . LEU A 1 170 ? 40.190 26.298 11.180 1.00 25.43 209 LEU A N 1
ATOM 1304 C CA . LEU A 1 170 ? 40.483 25.461 9.986 1.00 26.11 209 LEU A CA 1
ATOM 1305 C C . LEU A 1 170 ? 39.193 24.839 9.438 1.00 26.25 209 LEU A C 1
ATOM 1306 O O . LEU A 1 170 ? 39.082 24.715 8.206 1.00 26.03 209 LEU A O 1
ATOM 1311 N N . SER A 1 171 ? 38.232 24.511 10.312 1.00 24.82 210 SER A N 1
ATOM 1312 C CA . SER A 1 171 ? 37.003 23.823 9.844 1.00 24.70 210 SER A CA 1
ATOM 1313 C C . SER A 1 171 ? 36.128 24.778 9.022 1.00 26.23 210 SER A C 1
ATOM 1314 O O . SER A 1 171 ? 35.357 24.272 8.217 1.00 26.17 210 SER A O 1
ATOM 1317 N N . THR A 1 172 ? 36.200 26.088 9.283 1.00 26.48 211 THR A N 1
ATOM 1318 C CA . THR A 1 172 ? 35.372 27.103 8.559 1.00 28.07 211 THR A CA 1
ATOM 1319 C C . THR A 1 172 ? 36.144 27.696 7.379 1.00 29.67 211 THR A C 1
ATOM 1320 O O . THR A 1 172 ? 35.606 28.621 6.738 1.00 31.61 211 THR A O 1
ATOM 1324 N N . THR A 1 173 ? 37.345 27.187 7.096 1.00 29.97 212 THR A N 1
ATOM 1325 C CA . THR A 1 173 ? 38.115 27.671 5.921 1.00 31.46 212 THR A CA 1
ATOM 1326 C C . THR A 1 173 ? 37.259 27.352 4.687 1.00 32.63 212 THR A C 1
ATOM 1327 O O . THR A 1 173 ? 36.803 26.212 4.566 1.00 30.97 212 THR A O 1
ATOM 1331 N N . THR A 1 174 ? 37.005 28.347 3.833 1.00 34.63 213 THR A N 1
ATOM 1332 C CA . THR A 1 174 ? 36.114 28.150 2.656 1.00 35.20 213 THR A CA 1
ATOM 1333 C C . THR A 1 174 ? 36.780 27.311 1.556 1.00 37.05 213 THR A C 1
ATOM 1334 O O . THR A 1 174 ? 36.064 26.475 0.947 1.00 37.14 213 THR A O 1
ATOM 1338 N N . GLU A 1 175 ? 38.052 27.567 1.243 1.00 37.67 214 GLU A N 1
ATOM 1339 C CA . GLU A 1 175 ? 38.779 26.812 0.186 1.00 38.31 214 GLU A CA 1
ATOM 1340 C C . GLU A 1 175 ? 40.284 26.869 0.467 1.00 36.58 214 GLU A C 1
ATOM 1341 O O . GLU A 1 175 ? 40.695 27.726 1.236 1.00 35.64 214 GLU A O 1
ATOM 1347 N N . LYS A 1 176 ? 41.058 26.005 -0.190 1.00 37.20 215 LYS A N 1
ATOM 1348 C CA . LYS A 1 176 ? 42.525 25.893 0.007 1.00 38.60 215 LYS A CA 1
ATOM 1349 C C . LYS A 1 176 ? 43.177 25.181 -1.171 1.00 40.30 215 LYS A C 1
ATOM 1350 O O . LYS A 1 176 ? 42.672 24.148 -1.616 1.00 38.67 215 LYS A O 1
ATOM 1364 N N . ALA A 1 178 ? 46.142 23.116 -1.781 1.00 39.44 217 ALA A N 1
ATOM 1365 C CA . ALA A 1 178 ? 47.109 22.363 -0.997 1.00 37.75 217 ALA A CA 1
ATOM 1366 C C . ALA A 1 178 ? 48.279 21.913 -1.874 1.00 37.73 217 ALA A C 1
ATOM 1367 O O . ALA A 1 178 ? 48.016 21.285 -2.909 1.00 41.09 217 ALA A O 1
ATOM 1369 N N . THR A 1 179 ? 49.512 22.210 -1.443 1.00 37.77 218 THR A N 1
ATOM 1370 C CA . THR A 1 179 ? 50.744 21.833 -2.191 1.00 39.94 218 THR A CA 1
ATOM 1371 C C . THR A 1 179 ? 51.531 20.773 -1.415 1.00 38.06 218 THR A C 1
ATOM 1372 O O . THR A 1 179 ? 52.003 21.090 -0.298 1.00 37.85 218 THR A O 1
ATOM 1376 N N . PHE A 1 180 ? 51.661 19.580 -2.003 1.00 37.11 219 PHE A N 1
ATOM 1377 C CA . PHE A 1 180 ? 52.395 18.427 -1.418 1.00 37.28 219 PHE A CA 1
ATOM 1378 C C . PHE A 1 180 ? 53.780 18.283 -2.047 1.00 40.23 219 PHE A C 1
ATOM 1379 O O . PHE A 1 180 ? 54.016 18.879 -3.111 1.00 42.54 219 PHE A O 1
ATOM 1387 N N . ARG A 1 181 ? 54.646 17.485 -1.409 1.00 39.70 220 ARG A N 1
ATOM 1388 C CA . ARG A 1 181 ? 55.999 17.152 -1.934 1.00 43.50 220 ARG A CA 1
ATOM 1389 C C . ARG A 1 181 ? 56.192 15.631 -1.812 1.00 42.88 220 ARG A C 1
ATOM 1390 O O . ARG A 1 181 ? 55.407 14.974 -1.071 1.00 36.75 220 ARG A O 1
ATOM 1398 N N . GLU A 1 182 ? 57.164 15.093 -2.554 1.00 43.05 221 GLU A N 1
ATOM 1399 C CA . GLU A 1 182 ? 57.514 13.644 -2.591 1.00 45.64 221 GLU A CA 1
ATOM 1400 C C . GLU A 1 182 ? 56.324 12.824 -3.090 1.00 43.47 221 GLU A C 1
ATOM 1401 O O . GLU A 1 182 ? 55.821 11.956 -2.373 1.00 43.44 221 GLU A O 1
ATOM 1407 N N . PRO A 1 183 ? 55.837 13.051 -4.333 1.00 42.24 222 PRO A N 1
ATOM 1408 C CA . PRO A 1 183 ? 56.376 14.075 -5.228 1.00 44.17 222 PRO A CA 1
ATOM 1409 C C . PRO A 1 183 ? 55.601 15.401 -5.148 1.00 42.65 222 PRO A C 1
ATOM 1410 O O . PRO A 1 183 ? 54.684 15.500 -4.360 1.00 39.41 222 PRO A O 1
ATOM 1414 N N . ASN A 1 184 ? 55.988 16.383 -5.961 1.00 42.29 223 ASN A N 1
ATOM 1415 C CA . ASN A 1 184 ? 55.299 17.698 -5.965 1.00 43.16 223 ASN A CA 1
ATOM 1416 C C . ASN A 1 184 ? 53.991 17.602 -6.768 1.00 42.28 223 ASN A C 1
ATOM 1417 O O . ASN A 1 184 ? 54.000 17.024 -7.865 1.00 42.42 223 ASN A O 1
ATOM 1422 N N . TYR A 1 185 ? 52.901 18.122 -6.198 1.00 40.06 224 TYR A N 1
ATOM 1423 C CA . TYR A 1 185 ? 51.568 18.180 -6.855 1.00 39.62 224 TYR A CA 1
ATOM 1424 C C . TYR A 1 185 ? 50.686 19.083 -5.992 1.00 39.56 224 TYR A C 1
ATOM 1425 O O . TYR A 1 185 ? 50.957 19.194 -4.776 1.00 37.90 224 TYR A O 1
ATOM 1434 N N . THR A 1 186 ? 49.701 19.746 -6.595 1.00 40.95 225 THR A N 1
ATOM 1435 C CA . THR A 1 186 ? 48.790 20.677 -5.887 1.00 41.21 225 THR A CA 1
ATOM 1436 C C . THR A 1 186 ? 47.347 20.200 -6.084 1.00 42.18 225 THR A C 1
ATOM 1437 O O . THR A 1 186 ? 47.018 19.751 -7.202 1.00 42.99 225 THR A O 1
ATOM 1441 N N . LEU A 1 187 ? 46.537 20.289 -5.022 1.00 39.65 226 LEU A N 1
ATOM 1442 C CA . LEU A 1 187 ? 45.123 19.842 -5.034 1.00 39.60 226 LEU A CA 1
ATOM 1443 C C . LEU A 1 187 ? 44.212 20.950 -4.520 1.00 38.90 226 LEU A C 1
ATOM 1444 O O . LEU A 1 187 ? 44.460 21.503 -3.451 1.00 37.41 226 LEU A O 1
ATOM 1449 N N . PRO A 1 188 ? 43.126 21.289 -5.244 1.00 39.50 227 PRO A N 1
ATOM 1450 C CA . PRO A 1 188 ? 42.146 22.256 -4.754 1.00 38.76 227 PRO A CA 1
ATOM 1451 C C . PRO A 1 188 ? 41.171 21.570 -3.780 1.00 37.29 227 PRO A C 1
ATOM 1452 O O . PRO A 1 188 ? 40.724 20.471 -4.089 1.00 35.68 227 PRO A O 1
ATOM 1456 N N . PHE A 1 189 ? 40.917 22.195 -2.622 1.00 35.09 228 PHE A N 1
ATOM 1457 C CA . PHE A 1 189 ? 39.972 21.660 -1.602 1.00 34.68 228 PHE A CA 1
ATOM 1458 C C . PHE A 1 189 ? 38.941 22.732 -1.228 1.00 35.88 228 PHE A C 1
ATOM 1459 O O . PHE A 1 189 ? 39.288 23.923 -1.208 1.00 36.06 228 PHE A O 1
ATOM 1467 N N . ARG A 1 190 ? 37.704 22.306 -0.952 1.00 38.94 229 ARG A N 1
ATOM 1468 C CA . ARG A 1 190 ? 36.623 23.232 -0.527 1.00 40.89 229 ARG A CA 1
ATOM 1469 C C . ARG A 1 190 ? 35.936 22.656 0.713 1.00 38.31 229 ARG A C 1
ATOM 1470 O O . ARG A 1 190 ? 36.060 21.449 0.973 1.00 37.18 229 ARG A O 1
ATOM 1478 N N . ASN A 1 191 ? 35.238 23.519 1.438 1.00 35.33 230 ASN A N 1
ATOM 1479 C CA . ASN A 1 191 ? 34.502 23.141 2.662 1.00 34.94 230 ASN A CA 1
ATOM 1480 C C . ASN A 1 191 ? 33.297 22.274 2.284 1.00 36.03 230 ASN A C 1
ATOM 1481 O O . ASN A 1 191 ? 32.669 22.575 1.272 1.00 33.96 230 ASN A O 1
ATOM 1486 N N . THR A 1 192 ? 32.996 21.250 3.090 1.00 36.66 231 THR A N 1
ATOM 1487 C CA . THR A 1 192 ? 31.843 20.332 2.867 1.00 40.30 231 THR A CA 1
ATOM 1488 C C . THR A 1 192 ? 30.530 20.988 3.334 1.00 42.49 231 THR A C 1
ATOM 1489 O O . THR A 1 192 ? 29.456 20.377 3.115 1.00 40.29 231 THR A O 1
ATOM 1493 N N . ASN A 1 193 ? 30.607 22.173 3.959 1.00 40.54 232 ASN A N 1
ATOM 1494 C CA . ASN A 1 193 ? 29.395 22.876 4.463 1.00 40.35 232 ASN A CA 1
ATOM 1495 C C . ASN A 1 193 ? 29.197 24.159 3.639 1.00 41.59 232 ASN A C 1
ATOM 1496 O O . ASN A 1 193 ? 29.927 25.141 3.869 1.00 40.41 232 ASN A O 1
ATOM 1501 N N . HIS A 1 194 ? 28.250 24.144 2.694 1.00 41.03 233 HIS A N 1
ATOM 1502 C CA . HIS A 1 194 ? 27.987 25.335 1.841 1.00 43.19 233 HIS A CA 1
ATOM 1503 C C . HIS A 1 194 ? 27.565 26.537 2.698 1.00 41.28 233 HIS A C 1
ATOM 1504 O O . HIS A 1 194 ? 27.654 27.664 2.194 1.00 41.94 233 HIS A O 1
ATOM 1511 N N . LEU A 1 195 ? 27.125 26.304 3.940 1.00 39.48 234 LEU A N 1
ATOM 1512 C CA . LEU A 1 195 ? 26.649 27.423 4.801 1.00 40.01 234 LEU A CA 1
ATOM 1513 C C . LEU A 1 195 ? 27.794 28.398 5.096 1.00 38.07 234 LEU A C 1
ATOM 1514 O O . LEU A 1 195 ? 27.491 29.554 5.437 1.00 39.05 234 LEU A O 1
ATOM 1519 N N . VAL A 1 196 ? 29.047 27.967 4.932 1.00 36.66 235 VAL A N 1
ATOM 1520 C CA . VAL A 1 196 ? 30.203 28.874 5.210 1.00 38.29 235 VAL A CA 1
ATOM 1521 C C . VAL A 1 196 ? 30.244 29.982 4.148 1.00 41.60 235 VAL A C 1
ATOM 1522 O O . VAL A 1 196 ? 30.772 31.053 4.457 1.00 44.50 235 VAL A O 1
ATOM 1526 N N . TYR A 1 197 ? 29.694 29.729 2.959 1.00 43.55 236 TYR A N 1
ATOM 1527 C CA . TYR A 1 197 ? 29.683 30.723 1.849 1.00 47.17 236 TYR A CA 1
ATOM 1528 C C . TYR A 1 197 ? 28.423 31.591 1.923 1.00 50.18 236 TYR A C 1
ATOM 1529 O O . TYR A 1 197 ? 28.289 32.489 1.079 1.00 55.13 236 TYR A O 1
ATOM 1538 N N . ASN A 1 198 ? 27.524 31.321 2.876 1.00 51.21 237 ASN A N 1
ATOM 1539 C CA . ASN A 1 198 ? 26.258 32.088 3.038 1.00 53.57 237 ASN A CA 1
ATOM 1540 C C . ASN A 1 198 ? 26.504 33.204 4.057 1.00 54.69 237 ASN A C 1
ATOM 1541 O O . ASN A 1 198 ? 26.720 32.881 5.237 1.00 50.14 237 ASN A O 1
ATOM 1546 N N . ASP A 1 199 ? 26.441 34.464 3.609 1.00 57.45 238 ASP A N 1
ATOM 1547 C CA . ASP A 1 199 ? 26.690 35.638 4.492 1.00 58.69 238 ASP A CA 1
ATOM 1548 C C . ASP A 1 199 ? 25.613 35.733 5.580 1.00 54.96 238 ASP A C 1
ATOM 1549 O O . ASP A 1 199 ? 25.808 36.521 6.515 1.00 54.74 238 ASP A O 1
ATOM 1554 N N . LYS A 1 200 ? 24.529 34.962 5.478 1.00 52.98 239 LYS A N 1
ATOM 1555 C CA . LYS A 1 200 ? 23.488 34.999 6.545 1.00 54.81 239 LYS A CA 1
ATOM 1556 C C . LYS A 1 200 ? 23.933 34.084 7.706 1.00 49.60 239 LYS A C 1
ATOM 1557 O O . LYS A 1 200 ? 23.242 34.043 8.750 1.00 48.14 239 LYS A O 1
ATOM 1563 N N . TRP A 1 201 ? 25.060 33.388 7.540 1.00 43.38 240 TRP A N 1
ATOM 1564 C CA . TRP A 1 201 ? 25.563 32.490 8.616 1.00 40.21 240 TRP A CA 1
ATOM 1565 C C . TRP A 1 201 ? 26.841 33.055 9.229 1.00 37.53 240 TRP A C 1
ATOM 1566 O O . TRP A 1 201 ? 27.679 33.603 8.484 1.00 37.59 240 TRP A O 1
ATOM 1577 N N . ASN A 1 202 ? 26.957 32.902 10.548 1.00 34.48 241 ASN A N 1
ATOM 1578 C CA . ASN A 1 202 ? 28.128 33.347 11.338 1.00 32.88 241 ASN A CA 1
ATOM 1579 C C . ASN A 1 202 ? 28.614 32.082 12.050 1.00 30.77 241 ASN A C 1
ATOM 1580 O O . ASN A 1 202 ? 28.124 31.794 13.152 1.00 29.55 241 ASN A O 1
ATOM 1585 N N . ILE A 1 203 ? 29.509 31.339 11.392 1.00 30.20 242 ILE A N 1
ATOM 1586 C CA . ILE A 1 203 ? 29.973 30.012 11.882 1.00 28.57 242 ILE A CA 1
ATOM 1587 C C . ILE A 1 203 ? 31.395 30.074 12.440 1.00 27.08 242 ILE A C 1
ATOM 1588 O O . ILE A 1 203 ? 32.283 30.590 11.751 1.00 27.59 242 ILE A O 1
ATOM 1593 N N . GLN A 1 204 ? 31.579 29.514 13.639 1.00 26.91 243 GLN A N 1
ATOM 1594 C CA . GLN A 1 204 ? 32.909 29.449 14.310 1.00 27.09 243 GLN A CA 1
ATOM 1595 C C . GLN A 1 204 ? 33.512 28.068 14.084 1.00 25.91 243 GLN A C 1
ATOM 1596 O O . GLN A 1 204 ? 34.741 27.963 14.005 1.00 26.05 243 GLN A O 1
ATOM 1602 N N . LEU A 1 205 ? 32.661 27.051 13.972 1.00 26.73 244 LEU A N 1
ATOM 1603 C CA . LEU A 1 205 ? 33.173 25.676 13.763 1.00 25.29 244 LEU A CA 1
ATOM 1604 C C . LEU A 1 205 ? 32.107 24.860 13.050 1.00 23.23 244 LEU A C 1
ATOM 1605 O O . LEU A 1 205 ? 30.925 25.016 13.355 1.00 22.82 244 LEU A O 1
ATOM 1610 N N . THR A 1 206 ? 32.532 24.007 12.130 1.00 23.44 245 THR A N 1
ATOM 1611 C CA . THR A 1 206 ? 31.529 23.165 11.442 1.00 24.53 245 THR A CA 1
ATOM 1612 C C . THR A 1 206 ? 32.151 21.830 11.056 1.00 24.03 245 THR A C 1
ATOM 1613 O O . THR A 1 206 ? 33.331 21.801 10.680 1.00 25.41 245 THR A O 1
ATOM 1617 N N . LYS A 1 207 ? 31.392 20.760 11.235 1.00 23.20 246 LYS A N 1
ATOM 1618 C CA . LYS A 1 207 ? 31.862 19.436 10.787 1.00 23.46 246 LYS A CA 1
ATOM 1619 C C . LYS A 1 207 ? 30.639 18.620 10.377 1.00 23.38 246 LYS A C 1
ATOM 1620 O O . LYS A 1 207 ? 29.637 18.610 11.124 1.00 23.99 246 LYS A O 1
ATOM 1626 N N . THR A 1 208 ? 30.708 18.005 9.200 1.00 23.40 247 THR A N 1
ATOM 1627 C CA . THR A 1 208 ? 29.614 17.132 8.719 1.00 25.30 247 THR A CA 1
ATOM 1628 C C . THR A 1 208 ? 30.097 15.687 8.663 1.00 25.37 247 THR A C 1
ATOM 1629 O O . THR A 1 208 ? 31.302 15.480 8.650 1.00 25.73 247 THR A O 1
ATOM 1633 N N . GLY A 1 209 ? 29.144 14.751 8.618 1.00 25.50 248 GLY A N 1
ATOM 1634 C CA . GLY A 1 209 ? 29.399 13.313 8.455 1.00 25.10 248 GLY A CA 1
ATOM 1635 C C . GLY A 1 209 ? 28.251 12.651 7.712 1.00 25.68 248 GLY A C 1
ATOM 1636 O O . GLY A 1 209 ? 27.151 13.246 7.622 1.00 24.81 248 GLY A O 1
ATOM 1637 N N . PHE A 1 210 ? 28.506 11.473 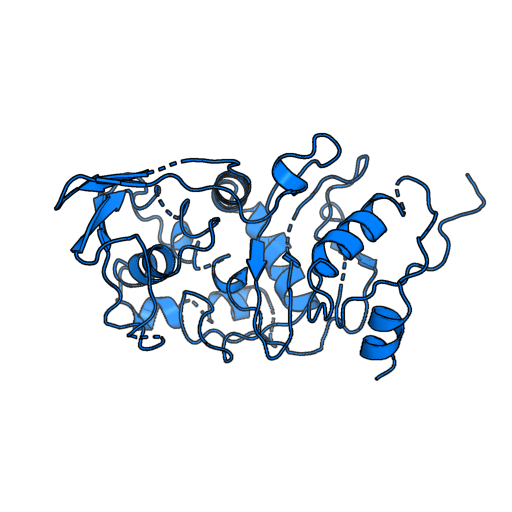7.163 1.00 25.97 249 PHE A N 1
ATOM 1638 C CA . PHE A 1 210 ? 27.441 10.707 6.476 1.00 27.71 249 PHE A CA 1
ATOM 1639 C C . PHE A 1 210 ? 27.800 9.231 6.484 1.00 27.72 249 PHE A C 1
ATOM 1640 O O . PHE A 1 210 ? 28.957 8.928 6.205 1.00 26.60 249 PHE A O 1
ATOM 1648 N N . THR A 1 211 ? 26.829 8.393 6.851 1.00 30.08 250 THR A N 1
ATOM 1649 C CA . THR A 1 211 ? 26.902 6.910 6.778 1.00 33.96 250 THR A CA 1
ATOM 1650 C C . THR A 1 211 ? 25.585 6.449 6.164 1.00 35.54 250 THR A C 1
ATOM 1651 O O . THR A 1 211 ? 24.577 7.142 6.389 1.00 34.29 250 THR A O 1
ATOM 1655 N N . ASN A 1 212 ? 25.575 5.333 5.442 1.00 39.37 251 ASN A N 1
ATOM 1656 C CA . ASN A 1 212 ? 24.274 4.853 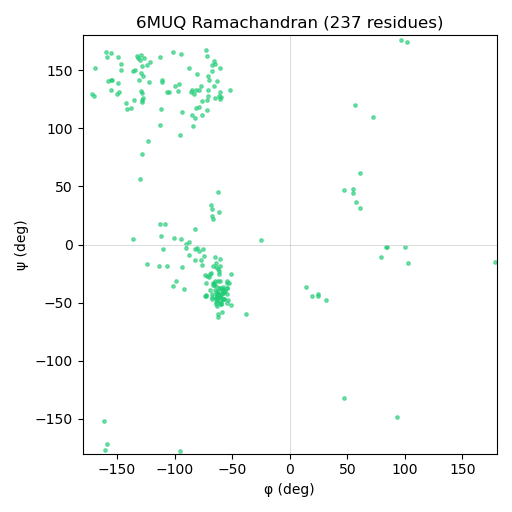4.908 1.00 45.57 251 ASN A CA 1
ATOM 1657 C C . ASN A 1 212 ? 23.395 4.380 6.071 1.00 47.54 251 ASN A C 1
ATOM 1658 O O . ASN A 1 212 ? 22.174 4.474 5.948 1.00 51.60 251 ASN A O 1
ATOM 1663 N N . GLN A 1 213 ? 24.000 3.990 7.192 1.00 47.96 252 GLN A N 1
ATOM 1664 C CA . GLN A 1 213 ? 23.239 3.429 8.342 1.00 51.08 252 GLN A CA 1
ATOM 1665 C C . GLN A 1 213 ? 22.436 4.504 9.091 1.00 54.02 252 GLN A C 1
ATOM 1666 O O . GLN A 1 213 ? 21.253 4.228 9.401 1.00 56.74 252 GLN A O 1
ATOM 1672 N N . ALA A 1 214 ? 23.027 5.671 9.364 1.00 52.17 253 ALA A N 1
ATOM 1673 C CA . ALA A 1 214 ? 22.314 6.724 10.133 1.00 51.02 253 ALA A CA 1
ATOM 1674 C C . ALA A 1 214 ? 22.032 7.959 9.270 1.00 48.91 253 ALA A C 1
ATOM 1675 O O . ALA A 1 214 ? 21.189 8.778 9.668 1.00 55.82 253 ALA A O 1
ATOM 1677 N N . GLY A 1 215 ? 22.727 8.117 8.151 1.00 42.20 254 GLY A N 1
ATOM 1678 C CA . GLY A 1 215 ? 22.456 9.282 7.295 1.00 40.09 254 GLY A CA 1
ATOM 1679 C C . GLY A 1 215 ? 23.359 10.461 7.604 1.00 35.87 254 GLY A C 1
ATOM 1680 O O . GLY A 1 215 ? 24.490 10.246 8.045 1.00 31.27 254 GLY A O 1
ATOM 1681 N N . HIS A 1 216 ? 22.842 11.672 7.407 1.00 34.16 255 HIS A N 1
ATOM 1682 C CA . HIS A 1 216 ? 23.669 12.900 7.540 1.00 33.11 255 HIS A CA 1
ATOM 1683 C C . HIS A 1 216 ? 23.738 13.402 8.980 1.00 29.69 255 HIS A C 1
ATOM 1684 O O . HIS A 1 216 ? 22.729 13.322 9.720 1.00 31.15 255 HIS A O 1
ATOM 1691 N N A CYS A 1 217 ? 24.911 13.919 9.333 0.70 27.36 256 CYS A N 1
ATOM 1692 N N B CYS A 1 217 ? 24.913 13.893 9.375 0.30 27.28 256 CYS A N 1
ATOM 1693 C CA A CYS A 1 217 ? 25.172 14.483 10.678 0.70 26.63 256 CYS A CA 1
ATOM 1694 C CA B CYS A 1 217 ? 25.102 14.469 10.732 0.30 25.81 256 CYS A CA 1
ATOM 1695 C C A CYS A 1 217 ? 25.833 15.853 10.535 0.70 25.10 256 CYS A C 1
ATOM 1696 C C B CYS A 1 217 ? 25.865 15.790 10.601 0.30 24.85 256 CYS A C 1
ATOM 1697 O O A CYS A 1 217 ? 26.609 16.051 9.586 0.70 23.41 256 CYS A O 1
ATOM 1698 O O B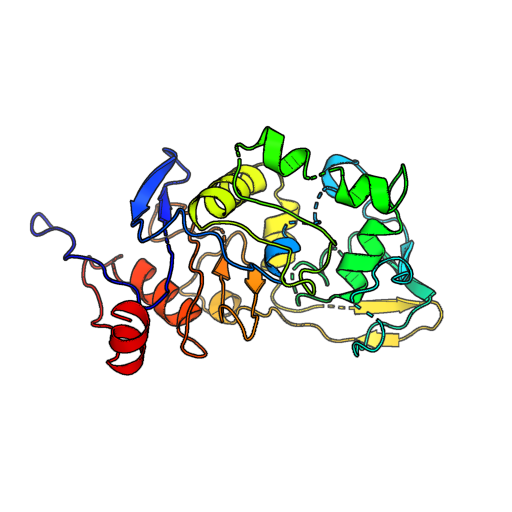 CYS A 1 217 ? 26.713 15.901 9.695 0.30 24.02 256 CYS A O 1
ATOM 1703 N N . LEU A 1 218 ? 25.557 16.752 11.476 1.00 26.46 257 LEU A N 1
ATOM 1704 C CA . LEU A 1 218 ? 26.165 18.095 11.437 1.00 26.78 257 LEU A CA 1
ATOM 1705 C C . LEU A 1 218 ? 26.404 18.573 12.866 1.00 26.59 257 LEU A C 1
ATOM 1706 O O . LEU A 1 218 ? 25.491 18.414 13.720 1.00 26.22 257 LEU A O 1
ATOM 1711 N N . ALA A 1 219 ? 27.609 19.078 13.119 1.00 24.39 258 ALA A N 1
ATOM 1712 C CA . ALA A 1 219 ? 27.968 19.691 14.412 1.00 24.53 258 ALA A CA 1
ATOM 1713 C C . ALA A 1 219 ? 28.568 21.057 14.096 1.00 25.73 258 ALA A C 1
ATOM 1714 O O . ALA A 1 219 ? 29.497 21.140 13.299 1.00 25.85 258 ALA A O 1
ATOM 1732 N N . ARG A 1 221 ? 29.304 25.329 15.734 1.00 27.56 260 ARG A N 1
ATOM 1733 C CA . ARG A 1 221 ? 29.283 26.395 16.714 1.00 29.64 260 ARG A CA 1
ATOM 1734 C C . ARG A 1 221 ? 28.958 27.624 15.854 1.00 30.36 260 ARG A C 1
ATOM 1735 O O . ARG A 1 221 ? 29.674 27.842 14.858 1.00 28.69 260 ARG A O 1
ATOM 1743 N N . THR A 1 222 ? 27.876 28.330 16.160 1.00 31.65 261 THR A N 1
ATOM 1744 C CA . THR A 1 222 ? 27.456 29.473 15.311 1.00 32.70 261 THR A CA 1
ATOM 1745 C C . THR A 1 222 ? 26.818 30.567 16.172 1.00 34.95 261 THR A C 1
ATOM 1746 O O . THR A 1 222 ? 26.340 30.271 17.290 1.00 34.32 261 THR A O 1
ATOM 1750 N N . VAL A 1 223 ? 26.863 31.800 15.673 1.00 34.59 262 VAL A N 1
ATOM 1751 C CA . VAL A 1 223 ? 26.237 32.946 16.377 1.00 36.66 262 VAL A CA 1
ATOM 1752 C C . VAL A 1 223 ? 24.905 33.214 15.687 1.00 37.40 262 VAL A C 1
ATOM 1753 O O . VAL A 1 223 ? 24.919 33.520 14.488 1.00 36.72 262 VAL A O 1
ATOM 1757 N N A ILE A 1 224 ? 23.801 32.965 16.393 0.50 39.34 263 ILE A N 1
ATOM 1758 N N B ILE A 1 224 ? 23.817 33.164 16.466 0.50 38.68 263 ILE A N 1
ATOM 1759 C CA A ILE A 1 224 ? 22.430 33.201 15.854 0.50 42.42 263 ILE A CA 1
ATOM 1760 C CA B ILE A 1 224 ? 22.421 33.404 15.994 0.50 41.31 263 ILE A CA 1
ATOM 1761 C C A ILE A 1 224 ? 21.918 34.453 16.559 0.50 44.66 263 ILE A C 1
ATOM 1762 C C B ILE A 1 224 ? 21.744 34.339 17.002 0.50 43.16 263 ILE A C 1
ATOM 1763 O O A ILE A 1 224 ? 21.627 34.371 17.769 0.50 45.78 263 ILE A O 1
ATOM 1764 O O B ILE A 1 224 ? 21.677 33.965 18.188 0.50 43.61 263 ILE A O 1
ATOM 1773 N N A GLY A 1 225 ? 21.836 35.564 15.820 0.50 46.63 264 GLY A N 1
ATOM 1774 N N B GLY A 1 225 ? 21.281 35.514 16.550 0.50 45.15 264 GLY A N 1
ATOM 1775 C CA A GLY A 1 225 ? 21.485 36.852 16.437 0.50 48.40 264 GLY A CA 1
ATOM 1776 C CA B GLY A 1 225 ? 20.637 36.498 17.442 0.50 47.50 264 GLY A CA 1
ATOM 1777 C C A GLY A 1 225 ? 22.660 37.297 17.290 0.50 48.44 264 GLY A C 1
ATOM 1778 C C B GLY A 1 225 ? 21.621 37.039 18.467 0.50 47.90 264 GLY A C 1
ATOM 1779 O O A GLY A 1 225 ? 23.758 37.491 16.727 0.50 46.44 264 GLY A O 1
ATOM 1780 O O B GLY A 1 225 ? 21.177 37.442 19.561 0.50 49.14 264 GLY A O 1
ATOM 1781 N N A ASN A 1 226 ? 22.455 37.380 18.605 0.50 50.05 265 ASN A N 1
ATOM 1782 N N B ASN A 1 226 ? 22.913 37.035 18.116 0.50 47.10 265 ASN A N 1
ATOM 1783 C CA A ASN A 1 226 ? 23.520 37.756 19.572 0.50 50.64 265 ASN A CA 1
ATOM 1784 C CA B ASN A 1 226 ? 24.037 37.499 18.980 0.50 47.78 265 ASN A CA 1
ATOM 1785 C C A ASN A 1 226 ? 23.750 36.577 20.521 0.50 49.74 265 ASN A C 1
ATOM 1786 C C B ASN A 1 226 ? 24.299 36.469 20.085 0.50 48.09 265 ASN A C 1
ATOM 1787 O O A ASN A 1 226 ? 24.115 36.833 21.685 0.50 49.82 265 ASN A O 1
ATOM 1788 O O B ASN A 1 226 ? 25.123 36.754 20.972 0.50 47.49 265 ASN A O 1
ATOM 1797 N N . ARG A 1 227 ? 23.592 35.337 20.040 1.00 48.78 266 ARG A N 1
ATOM 1798 C CA . ARG A 1 227 ? 23.715 34.195 20.977 1.00 49.52 266 ARG A CA 1
ATOM 1799 C C . ARG A 1 227 ? 24.600 33.133 20.341 1.00 46.27 266 ARG A C 1
ATOM 1800 O O . ARG A 1 227 ? 24.224 32.560 19.326 1.00 44.39 266 ARG A O 1
ATOM 1808 N N . PRO A 1 228 ? 25.826 32.891 20.859 1.00 45.89 267 PRO A N 1
ATOM 1809 C CA . PRO A 1 228 ? 26.676 31.829 20.333 1.00 43.32 267 PRO A CA 1
ATOM 1810 C C . PRO A 1 228 ? 26.015 30.520 20.784 1.00 42.98 267 PRO A C 1
ATOM 1811 O O . PRO A 1 228 ? 25.725 30.396 21.973 1.00 41.50 267 PRO A O 1
ATOM 1815 N N . VAL A 1 229 ? 25.762 29.605 19.844 1.00 39.35 268 VAL A N 1
ATOM 1816 C CA . VAL A 1 229 ? 25.086 28.327 20.203 1.00 38.97 268 VAL A CA 1
ATOM 1817 C C . VAL A 1 229 ? 25.867 27.144 19.629 1.00 36.56 268 VAL A C 1
ATOM 1818 O O . VAL A 1 229 ? 26.676 27.337 18.697 1.00 33.9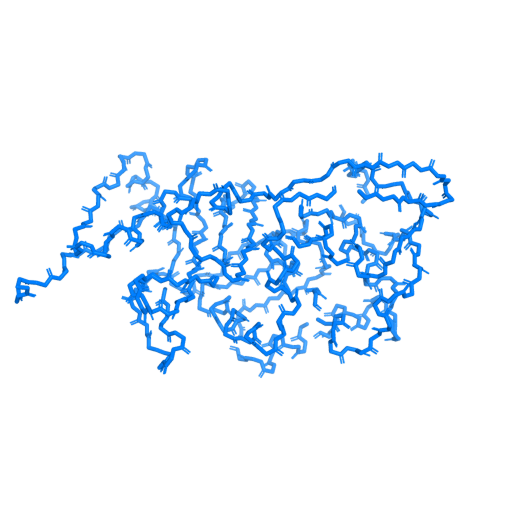4 268 VAL A O 1
ATOM 1822 N N . ALA A 1 230 ? 25.636 25.979 20.233 1.00 36.21 269 ALA A N 1
ATOM 1823 C CA . ALA A 1 230 ? 26.170 24.687 19.760 1.00 33.79 269 ALA A CA 1
ATOM 1824 C C . ALA A 1 230 ? 24.975 24.000 19.116 1.00 33.82 269 ALA A C 1
ATOM 1825 O O . ALA A 1 230 ? 23.892 24.018 19.719 1.00 36.46 269 ALA A O 1
ATOM 1827 N N . LEU A 1 231 ? 25.154 23.488 17.909 1.00 32.40 270 LEU A N 1
ATOM 1828 C CA 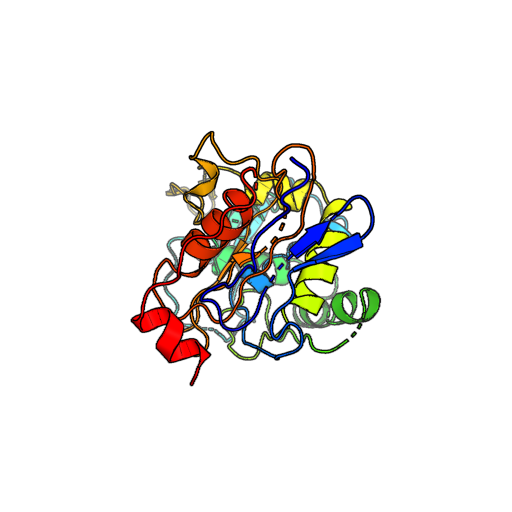. LEU A 1 231 ? 24.063 22.836 17.158 1.00 34.00 270 LEU A CA 1
ATOM 1829 C C . LEU A 1 231 ? 24.563 21.471 16.697 1.00 31.61 270 LEU A C 1
ATOM 1830 O O . LEU A 1 231 ? 25.624 21.432 16.042 1.00 29.78 270 LEU A O 1
ATOM 1835 N N . VAL A 1 232 ? 23.856 20.408 17.090 1.00 30.50 271 VAL A N 1
ATOM 1836 C CA . VAL A 1 232 ? 24.151 19.012 16.671 1.00 31.11 271 VAL A CA 1
ATOM 1837 C C . VAL A 1 232 ? 22.856 18.409 16.129 1.00 32.43 271 VAL A C 1
ATOM 1838 O O . VAL A 1 232 ? 21.823 18.517 16.833 1.00 32.43 271 VAL A O 1
ATOM 1842 N N . VAL A 1 233 ? 22.898 17.916 14.891 1.00 31.56 272 VAL A N 1
ATOM 1843 C CA . VAL A 1 233 ? 21.747 17.189 14.268 1.00 33.41 272 VAL A CA 1
ATOM 1844 C C . VAL A 1 233 ? 22.310 15.863 13.750 1.00 32.82 272 VAL A C 1
ATOM 1845 O O . VAL A 1 233 ? 23.357 15.891 13.059 1.00 31.05 272 VAL A O 1
ATOM 1849 N N . LEU A 1 234 ? 21.700 14.742 14.156 1.00 32.26 273 LEU A N 1
ATOM 1850 C CA . LEU A 1 234 ? 22.168 13.396 13.752 1.00 31.47 273 LEU A CA 1
ATOM 1851 C C . LEU A 1 234 ? 21.014 12.589 13.143 1.00 32.36 273 LEU A C 1
ATOM 1852 O O . LEU A 1 234 ? 19.836 12.927 13.412 1.00 32.87 273 LEU A O 1
ATOM 1857 N N . ASP A 1 235 ? 21.366 11.547 12.395 1.00 33.43 274 ASP A N 1
ATOM 1858 C CA . ASP A 1 235 ? 20.393 10.616 11.760 1.00 36.67 274 ASP A CA 1
ATOM 1859 C C . ASP A 1 235 ? 19.402 11.416 10.898 1.00 36.49 274 ASP A C 1
ATOM 1860 O O . ASP A 1 235 ? 18.174 11.239 11.058 1.00 37.96 274 ASP A O 1
ATOM 1865 N N . ALA A 1 236 ? 19.923 12.324 10.071 1.00 35.30 275 ALA A N 1
ATOM 1866 C CA . ALA A 1 236 ? 19.100 13.106 9.122 1.00 37.26 275 ALA A CA 1
ATOM 1867 C C . ALA A 1 236 ? 18.891 12.213 7.900 1.00 38.38 275 ALA A C 1
ATOM 1868 O O . ALA A 1 236 ? 19.876 11.974 7.173 1.00 37.93 275 ALA A O 1
ATOM 1870 N N . PHE A 1 237 ? 17.663 11.716 7.721 1.00 39.97 276 PHE A N 1
ATOM 1871 C CA . PHE A 1 237 ? 17.336 10.761 6.630 1.00 41.29 276 PHE A CA 1
ATOM 1872 C C . PHE A 1 237 ? 17.566 11.402 5.259 1.00 42.67 276 PHE A C 1
ATOM 1873 O O . PHE A 1 237 ? 18.400 10.872 4.496 1.00 43.72 276 PHE A O 1
ATOM 1881 N N . GLY A 1 238 ? 16.826 12.471 4.959 1.00 45.24 277 GLY A N 1
ATOM 1882 C CA . GLY A 1 238 ? 16.901 13.181 3.666 1.00 48.11 277 GLY A CA 1
ATOM 1883 C C . GLY A 1 238 ? 18.283 13.751 3.401 1.00 47.06 277 GLY A C 1
ATOM 1884 O O . GLY A 1 238 ? 18.956 14.133 4.383 1.00 43.25 277 GLY A O 1
ATOM 1885 N N . LYS A 1 239 ? 18.641 13.874 2.114 1.00 48.67 278 LYS A N 1
ATOM 1886 C CA . LYS A 1 239 ? 19.978 14.349 1.646 1.00 49.39 278 LYS A CA 1
ATOM 1887 C C . LYS A 1 239 ? 20.422 15.672 2.296 1.00 46.99 278 LYS A C 1
ATOM 1888 O O . LYS A 1 239 ? 21.565 15.716 2.766 1.00 49.16 278 LYS A O 1
ATOM 1894 N N . TYR A 1 240 ? 19.596 16.721 2.277 1.00 46.38 279 TYR A N 1
ATOM 1895 C CA . TYR A 1 240 ? 19.998 18.031 2.870 1.00 44.73 279 TYR A CA 1
ATOM 1896 C C . TYR A 1 240 ? 19.231 18.308 4.167 1.00 42.61 279 TYR A C 1
ATOM 1897 O O . TYR A 1 240 ? 19.190 19.481 4.585 1.00 42.72 279 TYR A O 1
ATOM 1906 N N . THR A 1 241 ? 18.639 17.272 4.770 1.00 41.13 280 THR A N 1
ATOM 1907 C CA . THR A 1 241 ? 17.835 17.384 6.020 1.00 40.85 280 THR A CA 1
ATOM 1908 C C . THR A 1 241 ? 18.647 18.062 7.136 1.00 37.49 280 THR A C 1
ATOM 1909 O O . THR A 1 241 ? 18.041 18.830 7.911 1.00 36.02 280 THR A O 1
ATOM 1913 N N . HIS A 1 242 ? 19.952 17.782 7.217 1.00 35.34 281 HIS A N 1
ATOM 1914 C CA . HIS A 1 242 ? 20.821 18.377 8.272 1.00 33.76 281 HIS A CA 1
ATOM 1915 C C . HIS A 1 242 ? 20.969 19.887 8.034 1.00 34.26 281 HIS A C 1
ATOM 1916 O O . HIS A 1 242 ? 20.829 20.644 9.019 1.00 33.32 281 HIS A O 1
ATOM 1923 N N . PHE A 1 243 ? 21.214 20.309 6.785 1.00 35.97 282 PHE A N 1
ATOM 1924 C CA . PHE A 1 243 ? 21.366 21.762 6.497 1.00 37.27 282 PHE A CA 1
ATOM 1925 C C . PHE A 1 243 ? 20.009 22.444 6.662 1.00 38.18 282 PHE A C 1
ATOM 1926 O O . PHE A 1 243 ? 19.961 23.568 7.190 1.00 39.01 282 PHE A O 1
ATOM 1934 N N . ALA A 1 244 ? 18.944 21.773 6.220 1.00 39.01 283 ALA A N 1
ATOM 1935 C CA . ALA A 1 244 ? 17.571 22.312 6.359 1.00 40.54 283 ALA A CA 1
ATOM 1936 C C . ALA A 1 244 ? 17.230 22.477 7.848 1.00 40.05 283 ALA A C 1
ATOM 1937 O O . ALA A 1 244 ? 16.631 23.514 8.200 1.00 38.96 283 ALA A O 1
ATOM 1939 N N . ASP A 1 245 ? 17.609 21.508 8.693 1.00 38.45 284 ASP A N 1
ATOM 1940 C CA . ASP A 1 245 ? 17.339 21.611 10.156 1.00 38.17 284 ASP A CA 1
ATOM 1941 C C . ASP A 1 245 ? 18.132 22.788 10.753 1.00 36.36 284 ASP A C 1
ATOM 1942 O O . ASP A 1 245 ? 17.577 23.482 11.629 1.00 36.09 284 ASP A O 1
ATOM 1947 N N . ALA A 1 246 ? 19.372 22.999 10.304 1.00 33.52 285 ALA A N 1
ATOM 1948 C CA . ALA A 1 246 ? 20.165 24.148 10.805 1.00 32.82 285 ALA A CA 1
ATOM 1949 C C . ALA A 1 246 ? 19.434 25.449 10.442 1.00 35.77 285 ALA A C 1
ATOM 1950 O O . ALA A 1 246 ? 19.314 26.336 11.316 1.00 35.08 285 ALA A O 1
ATOM 1952 N N . ASN A 1 247 ? 18.945 25.547 9.197 1.00 36.73 286 ASN A N 1
ATOM 1953 C CA . ASN A 1 247 ? 18.204 26.749 8.724 1.00 39.90 286 ASN A CA 1
ATOM 1954 C C . ASN A 1 247 ? 16.906 26.883 9.525 1.00 41.70 286 ASN A C 1
ATOM 1955 O O . ASN A 1 247 ? 16.491 28.031 9.799 1.00 42.29 286 ASN A O 1
ATOM 1960 N N . ARG A 1 248 ? 16.279 25.759 9.870 1.00 42.11 287 ARG A N 1
ATOM 1961 C CA . ARG A 1 248 ? 15.039 25.809 10.689 1.00 44.56 287 ARG A CA 1
ATOM 1962 C C . ARG A 1 248 ? 15.369 26.389 12.069 1.00 43.54 287 ARG A C 1
ATOM 1963 O O . ARG A 1 248 ? 14.642 27.310 12.506 1.00 43.64 287 ARG A O 1
ATOM 1971 N N . LEU A 1 249 ? 16.405 25.863 12.731 1.00 41.91 288 LEU A N 1
ATOM 1972 C CA . LEU A 1 249 ? 16.830 26.367 14.071 1.00 43.75 288 LEU A CA 1
ATOM 1973 C C . LEU A 1 249 ? 17.145 27.863 13.980 1.00 43.03 288 LEU A C 1
ATOM 1974 O O . LEU A 1 249 ? 16.642 28.616 14.821 1.00 43.15 288 LEU A O 1
ATOM 1979 N N . ARG A 1 250 ? 17.915 28.269 12.966 1.00 37.02 289 ARG A N 1
ATOM 1980 C CA . ARG A 1 250 ? 18.302 29.700 12.796 1.00 41.07 289 ARG A CA 1
ATOM 1981 C C . ARG A 1 250 ? 17.060 30.568 12.576 1.00 42.99 289 ARG A C 1
ATOM 1982 O O . ARG A 1 250 ? 16.832 31.499 13.381 1.00 45.19 289 ARG A O 1
ATOM 1990 N N . SER A 1 251 ? 16.293 30.286 11.519 1.00 41.79 290 SER A N 1
ATOM 1991 C CA . SER A 1 251 ? 15.098 31.109 11.194 1.00 45.31 290 SER A CA 1
ATOM 1992 C C . SER A 1 251 ? 14.168 31.172 12.418 1.00 45.80 290 SER A C 1
ATOM 1993 O O . SER A 1 251 ? 13.630 32.267 12.702 1.00 49.36 290 SER A O 1
ATOM 1996 N N . TRP A 1 252 ? 14.051 30.062 13.154 1.00 43.55 291 TRP A N 1
ATOM 1997 C CA . TRP A 1 252 ? 13.182 29.965 14.362 1.00 43.18 291 TRP A CA 1
ATOM 1998 C C . TRP A 1 252 ? 13.681 30.836 15.515 1.00 45.61 291 TRP A C 1
ATOM 1999 O O . TRP A 1 252 ? 12.886 31.482 16.198 1.00 43.09 291 TRP A O 1
ATOM 2026 N N . GLU A 1 254 ? 15.506 33.454 15.221 1.00 50.67 293 GLU A N 1
ATOM 2027 C CA . GLU A 1 254 ? 15.462 34.849 14.808 1.00 54.08 293 GLU A CA 1
ATOM 2028 C C . GLU A 1 254 ? 14.029 35.397 14.786 1.00 53.84 293 GLU A C 1
ATOM 2029 O O . GLU A 1 254 ? 13.821 36.514 15.301 1.00 55.03 293 GLU A O 1
ATOM 2035 N N . THR A 1 255 ? 13.080 34.636 14.237 1.00 50.97 294 THR A N 1
ATOM 2036 C CA . THR A 1 255 ? 11.680 35.112 14.061 1.00 52.18 294 THR A CA 1
ATOM 2037 C C . THR A 1 255 ? 10.711 34.459 15.055 1.00 52.04 294 THR A C 1
ATOM 2038 O O . THR A 1 255 ? 9.614 35.005 15.224 1.00 56.46 294 THR A O 1
ATOM 2042 N N . GLY A 1 256 ? 11.081 33.329 15.662 1.00 50.85 295 GLY A N 1
ATOM 2043 C CA . GLY A 1 256 ? 10.188 32.607 16.592 1.00 52.10 295 GLY A CA 1
ATOM 2044 C C . GLY A 1 256 ? 9.227 31.708 15.829 1.00 55.02 295 GLY A C 1
ATOM 2045 O O . GLY A 1 256 ? 8.453 30.967 16.478 1.00 55.13 295 GLY A O 1
ATOM 2046 N N . LYS A 1 257 ? 9.309 31.749 14.493 1.00 55.49 296 LYS A N 1
ATOM 2047 C CA . LYS A 1 257 ? 8.430 30.955 13.594 1.00 57.38 296 LYS A CA 1
ATOM 2048 C C . LYS A 1 257 ? 9.181 29.708 13.117 1.00 54.31 296 LYS A C 1
ATOM 2049 O O . LYS A 1 257 ? 10.371 29.828 12.774 1.00 46.12 296 LYS A O 1
ATOM 2055 N N . ALA A 1 258 ? 8.496 28.561 13.117 1.00 56.83 297 ALA A N 1
ATOM 2056 C CA . ALA A 1 258 ? 9.083 27.267 12.696 1.00 57.02 297 ALA A CA 1
ATOM 2057 C C . ALA A 1 258 ? 8.442 26.807 11.383 1.00 61.51 297 ALA A C 1
ATOM 2058 O O . ALA A 1 258 ? 7.218 26.970 11.224 1.00 62.55 297 ALA A O 1
ATOM 2060 N N . ALA A 1 259 ? 9.260 26.263 10.481 1.00 65.34 298 ALA A N 1
ATOM 2061 C CA . ALA A 1 259 ? 8.788 25.754 9.175 1.00 71.04 298 ALA A CA 1
ATOM 2062 C C . ALA A 1 259 ? 8.318 24.311 9.339 1.00 71.23 298 ALA A C 1
ATOM 2063 O O . ALA A 1 259 ? 9.019 23.506 9.948 1.00 71.39 298 ALA A O 1
ATOM 2065 N N . PRO A 1 260 ? 7.111 23.943 8.845 1.00 77.78 299 PRO A N 1
ATOM 2066 C CA . PRO A 1 260 ? 6.633 22.563 8.938 1.00 79.80 299 PRO A CA 1
ATOM 2067 C C . PRO A 1 260 ? 7.541 21.651 8.100 1.00 78.18 299 PRO A C 1
ATOM 2068 O O . PRO A 1 260 ? 7.729 21.943 6.938 1.00 84.31 299 PRO A O 1
ATOM 2072 N N . ILE A 1 261 ? 8.082 20.591 8.707 1.00 75.42 300 ILE A N 1
ATOM 2073 C CA . ILE A 1 261 ? 9.013 19.665 7.993 1.00 75.66 300 ILE A CA 1
ATOM 2074 C C . ILE A 1 261 ? 8.243 18.898 6.918 1.00 81.12 300 ILE A C 1
ATOM 2075 O O . ILE A 1 261 ? 7.031 18.712 7.024 1.00 80.82 300 ILE A O 1
ATOM 2080 N N . PRO A 1 262 ? 8.925 18.433 5.843 1.00 85.18 301 PRO A N 1
ATOM 2081 C CA . PRO A 1 262 ? 8.265 17.672 4.781 1.00 89.08 301 PRO A CA 1
ATOM 2082 C C . PRO A 1 262 ? 7.746 16.311 5.278 1.00 86.91 301 PRO A C 1
ATOM 2083 O O . PRO A 1 262 ? 8.241 15.828 6.281 1.00 81.28 301 PRO A O 1
ATOM 2087 N N . GLY A 1 263 ? 6.767 15.745 4.564 1.00 89.99 302 GLY A N 1
ATOM 2088 C CA . GLY A 1 263 ? 6.135 14.448 4.888 1.00 92.10 302 GLY A CA 1
ATOM 2089 C C . GLY A 1 263 ? 7.134 13.303 4.974 1.00 90.04 302 GLY A C 1
ATOM 2090 O O . GLY A 1 263 ? 7.043 12.523 5.943 1.00 88.30 302 GLY A O 1
ATOM 2091 N N . ALA A 1 264 ? 8.035 13.191 3.988 1.00 89.78 303 ALA A N 1
ATOM 2092 C CA . ALA A 1 264 ? 9.075 12.130 3.931 1.00 89.60 303 ALA A CA 1
ATOM 2093 C C . ALA A 1 264 ? 9.929 12.149 5.208 1.00 84.04 303 ALA A C 1
ATOM 2094 O O . ALA A 1 264 ? 10.272 11.056 5.708 1.00 79.79 303 ALA A O 1
ATOM 2096 N N . ALA A 1 265 ? 10.261 13.349 5.702 1.00 79.16 304 ALA A N 1
ATOM 2097 C CA . ALA A 1 265 ? 11.069 13.534 6.933 1.00 75.63 304 ALA A CA 1
ATOM 2098 C C . ALA A 1 265 ? 10.216 13.194 8.160 1.00 74.96 304 ALA A C 1
ATOM 2099 O O . ALA A 1 265 ? 10.718 12.511 9.079 1.00 68.76 304 ALA A O 1
ATOM 2101 N N . LYS A 1 266 ? 8.974 13.681 8.156 1.00 79.42 305 LYS A N 1
ATOM 2102 C CA . LYS A 1 266 ? 7.976 13.453 9.233 1.00 83.44 305 LYS A CA 1
ATOM 2103 C C . LYS A 1 266 ? 7.770 11.941 9.394 1.00 85.04 305 LYS A C 1
ATOM 2104 O O . LYS A 1 266 ? 7.695 11.470 10.550 1.00 84.32 305 LYS A O 1
ATOM 2110 N N . SER A 1 267 ? 7.706 11.226 8.264 1.00 83.71 306 SER A N 1
ATOM 2111 C CA . SER A 1 267 ? 7.509 9.753 8.234 1.00 87.54 306 SER A CA 1
ATOM 2112 C C . SER A 1 267 ? 8.690 9.035 8.897 1.00 85.72 306 SER A C 1
ATOM 2113 O O . SER A 1 267 ? 8.442 8.217 9.808 1.00 87.86 306 SER A O 1
ATOM 2116 N N . TYR A 1 268 ? 9.919 9.331 8.454 1.00 82.64 307 TYR A N 1
ATOM 2117 C CA . TYR A 1 268 ? 11.126 8.648 8.992 1.00 83.35 307 TYR A CA 1
ATOM 2118 C C . TYR A 1 268 ? 11.174 8.769 10.520 1.00 83.05 307 TYR A C 1
ATOM 2119 O O . TYR A 1 268 ? 11.368 7.730 11.190 1.00 81.74 307 TYR A O 1
ATOM 2128 N N . ARG A 1 269 ? 11.020 9.990 11.045 1.00 81.51 308 ARG A N 1
ATOM 2129 C CA . ARG A 1 269 ? 11.053 10.195 12.519 1.00 82.75 308 ARG A CA 1
ATOM 2130 C C . ARG A 1 269 ? 9.961 9.369 13.205 1.00 83.48 308 ARG A C 1
ATOM 2131 O O . ARG A 1 269 ? 10.308 8.560 14.090 1.00 84.47 308 ARG A O 1
ATOM 2139 N N . GLN A 1 270 ? 8.697 9.583 12.824 1.00 83.66 309 GLN A N 1
ATOM 2140 C CA . GLN A 1 270 ? 7.523 8.883 13.414 1.00 88.91 309 GLN A CA 1
ATOM 2141 C C . GLN A 1 270 ? 7.775 7.369 13.392 1.00 92.27 309 GLN A C 1
ATOM 2142 O O . GLN A 1 270 ? 7.176 6.663 14.228 1.00 97.13 309 GLN A O 1
ATOM 2148 N N . GLN A 1 271 ? 8.624 6.896 12.472 1.00 91.55 310 GLN A N 1
ATOM 2149 C CA . GLN A 1 271 ? 8.979 5.453 12.413 1.00 92.79 310 GLN A CA 1
ATOM 2150 C C . GLN A 1 271 ? 10.220 5.220 13.281 1.00 89.91 310 GLN A C 1
ATOM 2151 O O . GLN A 1 271 ? 10.149 5.268 14.507 1.00 88.59 310 GLN A O 1
#

InterPro domains:
  IPR001967 Peptidase S11, D-alanyl-D-alanine carboxypeptidase A, N-terminal [PF00768] (48-276)
  IPR012338 Beta-lactamase/transpeptidase-like [G3DSA:3.40.710.10] (32-319)
  IPR012338 Beta-lactamase/transpeptidase-like [SSF56601] (15-292)
  IPR018044 Peptidase S11, D-alanyl-D-alanine carboxypeptidase A [PR00725] (81-92)
  IPR018044 Peptidase S11, D-alanyl-D-alanine carboxypeptidase A [PR00725] (131-148)
  IPR018044 Peptidase S11, D-alanyl-D-alanine carboxypeptidase A [PR00725] (158-171)

Nearest PDB structures (foldseek):
  6muq-assembly1_A  TM=1.001E+00  e=6.864E-49  Yersinia enterocolitica subsp. palearctica Y11
  6azi-assembly1_A  TM=9.893E-01  e=3.509E-37  Enterobacter cloacae subsp. cloacae ATCC 13047
  3mfd-assembly2_B  TM=8.684E-01  e=1.184E-14  Bacillus subtilis
  3mfd-assembly1_A  TM=8.623E-01  e=1.303E-13  Bacillus subtilis
  4p0m-assembly1_A  TM=8.447E-01  e=8.973E-13  Mycobacterium tuberculosis